Protein AF-A0A7V3SRC6-F1 (afdb_monomer)

Mean predicted aligned error: 11.99 Å

Radius of gyration: 34.44 Å; Cα contacts (8 Å, |Δi|>4): 168; chains: 1; bounding box: 112×47×68 Å

Structure (mmCIF, N/CA/C/O backbone):
data_AF-A0A7V3SRC6-F1
#
_entry.id   AF-A0A7V3SRC6-F1
#
loop_
_atom_site.group_PDB
_atom_site.id
_atom_site.type_symbol
_atom_site.label_atom_id
_atom_site.label_alt_id
_atom_site.label_comp_id
_atom_site.label_asym_id
_atom_site.label_entity_id
_atom_site.label_seq_id
_atom_site.pdbx_PDB_ins_code
_atom_site.Cartn_x
_atom_site.Cartn_y
_atom_site.Cartn_z
_atom_site.occupancy
_atom_site.B_iso_or_equiv
_atom_site.auth_seq_id
_atom_site.auth_comp_id
_atom_site.auth_asym_id
_atom_site.auth_atom_id
_atom_site.pdbx_PDB_model_num
ATOM 1 N N . MET A 1 1 ? 93.942 2.758 -36.188 1.00 51.31 1 MET A N 1
ATOM 2 C CA . MET A 1 1 ? 92.726 2.980 -35.371 1.00 51.31 1 MET A CA 1
ATOM 3 C C . MET A 1 1 ? 91.611 1.988 -35.767 1.00 51.31 1 MET A C 1
ATOM 5 O O . MET A 1 1 ? 90.499 2.401 -36.038 1.00 51.31 1 MET A O 1
ATOM 9 N N . ILE A 1 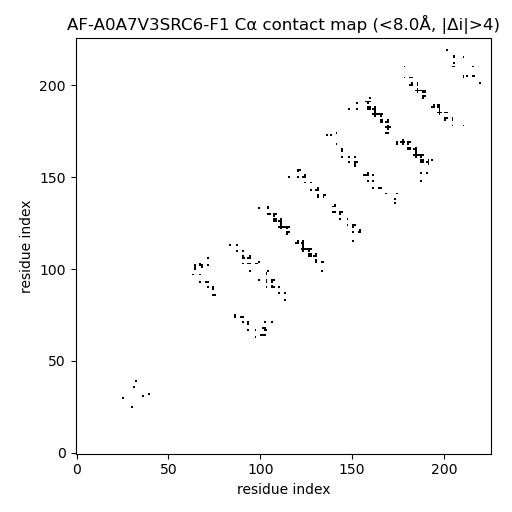2 ? 91.893 0.673 -35.824 1.00 51.84 2 ILE A N 1
ATOM 10 C CA . ILE A 1 2 ? 90.925 -0.388 -36.212 1.00 51.84 2 ILE A CA 1
ATOM 11 C C . ILE A 1 2 ? 91.204 -1.656 -35.376 1.00 51.84 2 ILE A C 1
ATOM 13 O O . ILE A 1 2 ? 91.529 -2.716 -35.893 1.00 51.84 2 ILE A O 1
ATOM 17 N N . ALA A 1 3 ? 91.178 -1.538 -34.046 1.00 52.66 3 ALA A N 1
ATOM 18 C CA . ALA A 1 3 ? 91.435 -2.680 -33.150 1.00 52.66 3 ALA A CA 1
ATOM 19 C C . ALA A 1 3 ? 90.564 -2.681 -31.879 1.00 52.66 3 ALA A C 1
ATOM 21 O O . ALA A 1 3 ? 90.901 -3.320 -30.888 1.00 52.66 3 ALA A O 1
ATOM 22 N N . ARG A 1 4 ? 89.426 -1.972 -31.886 1.00 52.47 4 ARG A N 1
ATOM 23 C CA . ARG A 1 4 ? 88.498 -1.895 -30.737 1.00 52.47 4 ARG A CA 1
ATOM 24 C C . ARG A 1 4 ? 87.039 -2.226 -31.067 1.00 52.47 4 ARG A C 1
ATOM 26 O O . ARG A 1 4 ? 86.157 -1.869 -30.304 1.00 52.47 4 ARG A O 1
ATOM 33 N N . TYR A 1 5 ? 86.771 -2.938 -32.164 1.00 47.31 5 TYR A N 1
ATOM 34 C CA . TYR A 1 5 ? 85.395 -3.270 -32.575 1.00 47.31 5 TYR A CA 1
ATOM 35 C C . TYR A 1 5 ? 85.116 -4.773 -32.734 1.00 47.31 5 TYR A C 1
ATOM 37 O O . TYR A 1 5 ? 84.156 -5.166 -33.384 1.00 47.31 5 TYR A O 1
ATOM 45 N N . LYS A 1 6 ? 85.950 -5.641 -32.142 1.00 48.75 6 LYS A N 1
ATOM 46 C CA . LYS A 1 6 ? 85.757 -7.106 -32.190 1.00 48.75 6 LYS A CA 1
ATOM 47 C C . LYS A 1 6 ? 85.480 -7.764 -30.835 1.00 48.75 6 LYS A C 1
ATOM 49 O O . LYS A 1 6 ? 85.364 -8.982 -30.773 1.00 48.75 6 LYS A O 1
ATOM 54 N N . LYS A 1 7 ? 85.346 -6.984 -29.754 1.00 50.53 7 LYS A N 1
ATOM 55 C CA . LYS A 1 7 ? 85.196 -7.511 -28.382 1.00 50.53 7 LYS A CA 1
ATOM 56 C C . LYS A 1 7 ? 83.830 -7.248 -27.729 1.00 50.53 7 LYS A C 1
ATOM 58 O O . LYS A 1 7 ? 83.708 -7.422 -26.526 1.00 50.53 7 LYS A O 1
ATOM 63 N N . SER A 1 8 ? 82.811 -6.861 -28.500 1.00 51.91 8 SER A N 1
ATOM 64 C CA . SER A 1 8 ? 81.444 -6.624 -27.997 1.00 51.91 8 SER A CA 1
ATOM 65 C C . SER A 1 8 ? 80.373 -7.557 -28.579 1.00 51.91 8 SER A C 1
ATOM 67 O O . SER A 1 8 ? 79.239 -7.531 -28.120 1.00 51.91 8 SER A O 1
ATOM 69 N N . ILE A 1 9 ? 80.706 -8.430 -29.538 1.00 50.09 9 ILE A N 1
ATOM 70 C CA . ILE A 1 9 ? 79.728 -9.367 -30.133 1.00 50.09 9 ILE A CA 1
ATOM 71 C C . ILE A 1 9 ? 79.649 -10.697 -29.352 1.00 50.09 9 ILE A C 1
ATOM 73 O O . ILE A 1 9 ? 78.667 -11.427 -29.451 1.00 50.09 9 ILE A O 1
ATOM 77 N N . VAL A 1 10 ? 80.636 -11.009 -28.506 1.00 54.44 10 VAL A N 1
ATOM 78 C CA . VAL A 1 10 ? 80.683 -12.292 -27.771 1.00 54.44 10 VAL A CA 1
ATOM 79 C C . VAL A 1 10 ? 79.858 -12.272 -26.472 1.00 54.44 10 VAL A C 1
ATOM 81 O O . VAL A 1 10 ? 79.519 -13.326 -25.946 1.00 54.44 10 VAL A O 1
ATOM 84 N N . THR A 1 11 ? 79.438 -11.104 -25.983 1.00 53.62 11 THR A N 1
ATOM 85 C CA . THR A 1 11 ? 78.671 -10.974 -24.728 1.00 53.62 11 THR A CA 1
ATOM 86 C C . THR A 1 11 ? 77.168 -10.749 -24.911 1.00 53.62 11 THR A C 1
ATOM 88 O O . THR A 1 11 ? 76.455 -10.662 -23.919 1.00 53.62 11 THR A O 1
ATOM 91 N N . LEU A 1 12 ? 76.650 -10.724 -26.145 1.00 48.62 12 LEU A N 1
ATOM 92 C CA . LEU A 1 12 ? 75.204 -10.597 -26.404 1.00 48.62 12 LEU A CA 1
ATOM 93 C C . LEU A 1 12 ? 74.464 -11.943 -26.518 1.00 48.62 12 LEU A C 1
ATOM 95 O O . LEU A 1 12 ? 73.242 -11.978 -26.410 1.00 48.62 12 LEU A O 1
ATOM 99 N N . LYS A 1 13 ? 75.174 -13.071 -26.668 1.00 48.81 13 LYS A N 1
ATOM 100 C CA . LYS A 1 13 ? 74.549 -14.410 -26.696 1.00 48.81 13 LYS A CA 1
ATOM 101 C C . LYS A 1 13 ? 73.964 -14.900 -25.354 1.00 48.81 13 LYS A C 1
ATOM 103 O O . LYS A 1 13 ? 72.931 -15.560 -25.400 1.00 48.81 13 LYS A O 1
ATOM 108 N N . PRO A 1 14 ? 74.544 -14.611 -24.171 1.00 52.06 14 PRO A N 1
ATOM 109 C CA . PRO A 1 14 ? 73.949 -15.032 -22.902 1.00 52.06 14 PRO A CA 1
ATOM 110 C C . PRO A 1 14 ? 72.777 -14.145 -22.450 1.00 52.06 14 PRO A C 1
ATOM 112 O O . PRO A 1 14 ? 71.916 -14.622 -21.720 1.00 52.06 14 PRO A O 1
ATOM 115 N N . ALA A 1 15 ? 72.705 -12.886 -22.902 1.00 49.91 15 ALA A N 1
ATOM 116 C CA . ALA A 1 15 ? 71.643 -11.957 -22.505 1.00 49.91 15 ALA A CA 1
ATOM 117 C C . ALA A 1 15 ? 70.284 -12.280 -23.157 1.00 49.91 15 ALA A C 1
ATOM 119 O O . ALA A 1 15 ? 69.252 -12.122 -22.517 1.00 49.91 15 ALA A O 1
ATOM 120 N N . LEU A 1 16 ? 70.279 -12.818 -24.382 1.00 49.31 16 LEU A N 1
ATOM 121 C CA . LEU A 1 16 ? 69.057 -13.328 -25.022 1.00 49.31 16 LEU A CA 1
ATOM 122 C C . LEU A 1 16 ? 68.572 -14.648 -24.398 1.00 49.31 16 LEU A C 1
ATOM 124 O O . LEU A 1 16 ? 67.372 -14.874 -24.308 1.00 49.31 16 LEU A O 1
ATOM 128 N N . LYS A 1 17 ? 69.482 -15.481 -23.874 1.00 51.19 17 LYS A N 1
ATOM 129 C CA . LYS A 1 17 ? 69.132 -16.750 -23.209 1.00 51.19 17 LYS A CA 1
ATOM 130 C C . LYS A 1 17 ? 68.521 -16.578 -21.813 1.00 51.19 17 LYS A C 1
ATOM 132 O O . LYS A 1 17 ? 67.806 -17.460 -21.354 1.00 51.19 17 LYS A O 1
ATOM 137 N N . ALA A 1 18 ? 68.783 -15.458 -21.137 1.00 51.53 18 ALA A N 1
ATOM 138 C CA . ALA A 1 18 ? 68.199 -15.162 -19.825 1.00 51.53 18 ALA A CA 1
ATOM 139 C C . ALA A 1 18 ? 66.748 -14.649 -19.910 1.00 51.53 18 ALA A C 1
ATOM 141 O O . ALA A 1 18 ? 66.017 -14.728 -18.927 1.00 51.53 18 ALA A O 1
ATOM 142 N N . GLN A 1 19 ? 66.309 -14.169 -21.079 1.00 49.28 19 GLN A N 1
ATOM 143 C CA . GLN A 1 19 ? 64.931 -13.717 -21.303 1.00 49.28 19 GLN A CA 1
ATOM 144 C C . GLN A 1 19 ? 63.995 -14.850 -21.771 1.00 49.28 19 GLN A C 1
ATOM 146 O O . GLN A 1 19 ? 62.779 -14.684 -21.769 1.00 49.28 19 GLN A O 1
ATOM 151 N N . GLU A 1 20 ? 64.542 -16.020 -22.115 1.00 49.66 20 GLU A N 1
ATOM 152 C CA . GLU A 1 20 ? 63.776 -17.222 -22.487 1.00 49.66 20 GLU A CA 1
ATOM 153 C C . GLU A 1 20 ? 63.350 -18.068 -21.267 1.00 49.66 20 GLU A C 1
ATOM 155 O O . GLU A 1 20 ? 62.501 -18.945 -21.390 1.00 49.66 20 GLU A O 1
ATOM 160 N N . GLY A 1 21 ? 63.892 -17.793 -20.072 1.00 51.66 21 GLY A N 1
ATOM 161 C CA . GLY A 1 21 ? 63.632 -18.568 -18.848 1.00 51.66 21 GLY A CA 1
ATOM 162 C C . GLY A 1 21 ? 62.451 -18.099 -17.985 1.00 51.66 21 GLY A C 1
ATOM 163 O O . GLY A 1 21 ? 62.228 -18.675 -16.927 1.00 51.66 21 GLY A O 1
ATOM 164 N N . GLY A 1 22 ? 61.721 -17.053 -18.392 1.00 49.88 22 GLY A N 1
ATOM 165 C CA . GLY A 1 22 ? 60.656 -16.429 -17.585 1.00 49.88 22 GLY A CA 1
ATOM 166 C C . GLY A 1 22 ? 59.217 -16.694 -18.045 1.00 49.88 22 GLY A C 1
ATOM 167 O O . GLY A 1 22 ? 58.290 -16.152 -17.453 1.00 49.88 22 GLY A O 1
ATOM 168 N N . LEU A 1 23 ? 59.012 -17.488 -19.102 1.00 54.78 23 LEU A N 1
ATOM 169 C CA . LEU A 1 23 ? 57.692 -17.765 -19.701 1.00 54.78 23 LEU A CA 1
ATOM 170 C C . LEU A 1 23 ? 57.362 -19.269 -19.738 1.00 54.78 23 LEU A C 1
ATOM 172 O O . LEU A 1 23 ? 56.641 -19.729 -20.621 1.00 54.78 23 LEU A O 1
ATOM 176 N N . THR A 1 24 ? 57.918 -20.069 -18.828 1.00 60.59 24 THR A N 1
ATOM 177 C CA . THR A 1 24 ? 57.824 -21.538 -18.916 1.00 60.59 24 THR A CA 1
ATOM 178 C C . THR A 1 24 ? 56.564 -22.140 -18.306 1.00 60.59 24 THR A C 1
ATOM 180 O O . THR A 1 24 ? 56.285 -23.308 -18.560 1.00 60.59 24 THR A O 1
ATOM 183 N N . GLU A 1 25 ? 55.746 -21.367 -17.596 1.00 67.25 25 GLU A N 1
ATOM 184 C CA . GLU A 1 25 ? 54.442 -21.839 -17.135 1.00 67.25 25 GLU A CA 1
ATOM 185 C C . GLU 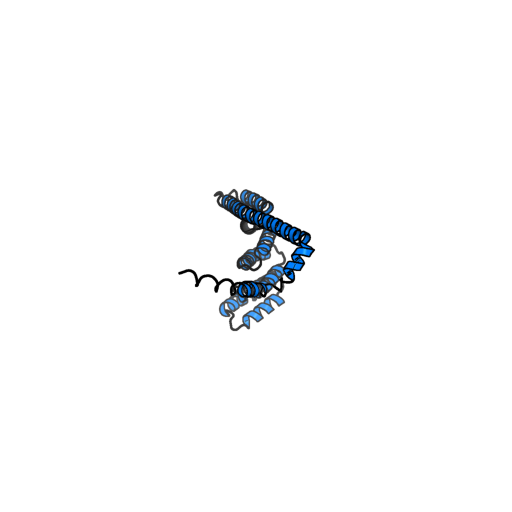A 1 25 ? 53.344 -21.005 -17.780 1.00 67.25 25 GLU A C 1
ATOM 187 O O . GLU A 1 25 ? 52.883 -20.003 -17.238 1.00 67.25 25 GLU A O 1
ATOM 192 N N . VAL A 1 26 ? 52.934 -21.418 -18.984 1.00 68.88 26 VAL A N 1
ATOM 193 C CA . VAL A 1 26 ? 51.670 -20.960 -19.563 1.00 68.88 26 VAL A CA 1
ATOM 194 C C . VAL A 1 26 ? 50.579 -21.332 -18.558 1.00 68.88 26 VAL A C 1
ATOM 196 O O . VAL A 1 26 ? 50.398 -22.525 -18.297 1.00 68.88 26 VAL A O 1
ATOM 199 N N . PRO A 1 27 ? 49.858 -20.355 -17.980 1.00 78.06 27 PRO A N 1
ATOM 200 C CA . PRO A 1 27 ? 48.829 -20.639 -16.998 1.00 78.06 27 PRO A CA 1
ATOM 201 C C . PRO A 1 27 ? 47.850 -21.687 -17.525 1.00 78.06 27 PRO A C 1
ATOM 203 O O . PRO A 1 27 ? 47.391 -21.603 -18.666 1.00 78.06 27 PRO A O 1
ATOM 206 N N . SER A 1 28 ? 47.513 -22.669 -16.692 1.00 77.25 28 SER A N 1
ATOM 207 C CA . SER A 1 28 ? 46.683 -23.820 -17.074 1.00 77.25 28 SER A CA 1
ATOM 208 C C . SER A 1 28 ? 45.340 -23.427 -17.709 1.00 77.25 28 SER A C 1
ATOM 210 O O . SER A 1 28 ? 44.837 -24.130 -18.585 1.00 77.25 28 SER A O 1
ATOM 212 N N . TRP A 1 29 ? 44.793 -22.260 -17.356 1.00 73.69 29 TRP A N 1
ATOM 213 C CA . TRP A 1 29 ? 43.579 -21.710 -17.960 1.00 73.69 29 TRP A CA 1
ATOM 214 C C . TRP A 1 29 ? 43.741 -21.323 -19.443 1.00 73.69 29 TRP A C 1
ATOM 216 O O . TRP A 1 29 ? 42.782 -21.429 -20.203 1.00 73.69 29 TRP A O 1
ATOM 226 N N . ILE A 1 30 ? 44.938 -20.934 -19.897 1.00 77.38 30 ILE A N 1
ATOM 227 C CA . ILE A 1 30 ? 45.207 -20.604 -21.310 1.00 77.38 30 ILE A CA 1
ATOM 228 C C . ILE A 1 30 ? 45.200 -21.876 -22.164 1.00 77.38 30 ILE A C 1
ATOM 230 O O . ILE A 1 30 ? 44.632 -21.891 -23.259 1.00 77.38 30 ILE A O 1
ATOM 234 N N . LEU A 1 31 ? 45.783 -22.964 -21.652 1.00 73.44 31 LEU A N 1
ATOM 235 C CA . LEU A 1 31 ? 45.740 -24.272 -22.311 1.00 73.44 31 LEU A CA 1
ATOM 236 C C . LEU A 1 31 ? 44.302 -24.809 -22.369 1.00 73.44 31 LEU A C 1
ATOM 238 O O . LEU A 1 31 ? 43.861 -25.267 -23.424 1.00 73.44 31 LEU A O 1
ATOM 242 N N . PHE A 1 32 ? 43.540 -24.637 -21.287 1.00 71.19 32 PHE A N 1
ATOM 243 C CA . PHE A 1 32 ? 42.116 -24.970 -21.235 1.00 71.19 32 PHE A CA 1
ATOM 244 C C . PHE A 1 32 ? 41.286 -24.193 -22.273 1.00 71.19 32 PHE A C 1
ATOM 246 O O . PHE A 1 32 ? 40.468 -24.785 -22.980 1.00 71.19 32 PHE A O 1
ATOM 253 N N . ILE A 1 33 ? 41.525 -22.884 -22.426 1.00 72.19 33 ILE A N 1
ATOM 254 C CA . ILE A 1 33 ? 40.860 -22.068 -23.455 1.00 72.19 33 ILE A CA 1
ATOM 255 C C . ILE A 1 33 ? 41.219 -22.554 -24.857 1.00 72.19 33 ILE A C 1
ATOM 257 O O . ILE A 1 33 ? 40.349 -22.558 -25.718 1.00 72.19 33 ILE A O 1
ATOM 261 N N . ARG A 1 34 ? 42.457 -22.996 -25.109 1.00 75.75 34 ARG A N 1
ATOM 262 C CA . ARG A 1 34 ? 42.852 -23.504 -26.432 1.00 75.75 34 ARG A CA 1
ATOM 263 C C . ARG A 1 34 ? 42.118 -24.795 -26.799 1.00 75.75 34 ARG A C 1
ATOM 265 O O . ARG A 1 34 ? 41.643 -24.921 -27.924 1.00 75.75 34 ARG A O 1
ATOM 272 N N . GLU A 1 35 ? 42.001 -25.734 -25.862 1.00 81.25 35 GLU A N 1
ATOM 273 C CA . GLU A 1 35 ? 41.317 -27.019 -26.086 1.00 81.25 35 GLU A CA 1
ATOM 274 C C . GLU A 1 35 ? 39.793 -26.884 -26.165 1.00 81.25 35 GLU A C 1
ATOM 276 O O . GLU A 1 35 ? 39.122 -27.662 -26.844 1.00 81.25 35 GLU A O 1
ATOM 281 N N . ARG A 1 36 ? 39.228 -25.885 -25.481 1.00 85.06 36 ARG A N 1
ATOM 282 C CA . ARG A 1 36 ? 37.779 -25.655 -25.395 1.00 85.06 36 ARG A CA 1
ATOM 283 C C . ARG A 1 36 ? 37.347 -24.349 -26.060 1.00 85.06 36 ARG A C 1
ATOM 285 O O . ARG A 1 36 ? 36.264 -23.850 -25.761 1.00 85.06 36 ARG A O 1
ATOM 292 N N . PHE A 1 37 ? 38.152 -23.816 -26.980 1.00 81.69 37 PHE A N 1
ATOM 293 C CA . PHE A 1 37 ? 37.981 -22.466 -27.530 1.00 81.69 37 PHE A CA 1
ATOM 294 C C . PHE A 1 37 ? 36.574 -22.226 -28.082 1.00 81.69 37 PHE A C 1
ATOM 296 O O . PHE A 1 37 ? 35.955 -21.210 -27.778 1.00 81.69 37 PHE A O 1
ATOM 303 N N . GLY A 1 38 ? 36.021 -23.202 -28.811 1.00 83.25 38 GLY A N 1
ATOM 304 C CA . GLY A 1 38 ? 34.657 -23.124 -29.342 1.00 83.25 38 GLY A CA 1
ATOM 305 C C . GLY A 1 38 ? 33.579 -22.985 -28.259 1.00 83.25 38 GLY A C 1
ATOM 306 O O . GLY A 1 38 ? 32.644 -22.201 -28.419 1.00 83.25 38 GLY A O 1
ATOM 307 N N . LEU A 1 39 ? 33.722 -23.682 -27.127 1.00 86.69 39 LEU A N 1
ATOM 308 C CA . LEU A 1 39 ? 32.781 -23.595 -26.004 1.00 86.69 39 LEU A CA 1
ATOM 309 C C . LEU A 1 39 ? 32.915 -22.266 -25.255 1.00 86.69 39 LEU A C 1
ATOM 311 O O . LEU A 1 39 ? 31.903 -21.650 -24.931 1.00 86.69 39 LEU A O 1
ATOM 315 N N . VAL A 1 40 ? 34.147 -21.797 -25.033 1.00 85.56 40 VAL A N 1
ATOM 316 C CA . VAL A 1 40 ? 34.411 -20.503 -24.378 1.00 85.56 40 VAL A CA 1
ATOM 317 C C . VAL A 1 40 ? 33.869 -19.349 -25.223 1.00 85.56 40 VAL A C 1
ATOM 319 O O . VAL A 1 40 ? 33.196 -18.467 -24.693 1.00 85.56 40 VAL A O 1
ATOM 322 N N . LEU A 1 41 ? 34.084 -19.384 -26.542 1.00 90.12 41 LEU A N 1
ATOM 323 C CA . LEU A 1 41 ? 33.558 -18.381 -27.468 1.00 90.12 41 LEU A CA 1
ATOM 324 C C . LEU A 1 41 ? 32.022 -18.378 -27.480 1.00 90.12 41 LEU A C 1
ATOM 326 O O . LEU A 1 41 ? 31.411 -17.314 -27.434 1.00 90.12 41 LEU A O 1
ATOM 330 N N . THR A 1 42 ? 31.393 -19.558 -27.482 1.00 90.19 42 THR A N 1
ATOM 331 C CA . THR A 1 42 ? 29.926 -19.683 -27.443 1.00 90.19 42 THR A CA 1
ATOM 332 C C . THR A 1 42 ? 29.353 -19.133 -26.135 1.00 90.19 42 THR A C 1
ATOM 334 O O . THR A 1 42 ? 28.405 -18.351 -26.163 1.00 90.19 42 THR A O 1
ATOM 337 N N . ALA A 1 43 ? 29.953 -19.474 -24.990 1.00 92.19 43 ALA A N 1
ATOM 338 C CA . ALA A 1 43 ? 29.534 -18.958 -23.686 1.00 92.19 43 ALA A CA 1
ATOM 339 C C . ALA A 1 43 ? 29.690 -17.431 -23.593 1.00 92.19 43 ALA A C 1
ATOM 341 O O . ALA A 1 43 ? 28.792 -16.743 -23.106 1.00 92.19 43 ALA A O 1
ATOM 342 N N . PHE A 1 44 ? 30.795 -16.893 -24.115 1.00 93.69 44 PHE A N 1
ATOM 343 C CA . PHE A 1 44 ? 31.015 -15.452 -24.193 1.00 93.69 44 PHE A CA 1
ATOM 344 C C . PHE A 1 44 ? 29.955 -14.760 -25.062 1.00 93.69 44 PHE A C 1
ATOM 346 O O . PHE A 1 44 ? 29.405 -13.735 -24.669 1.00 93.69 44 PHE A O 1
ATOM 353 N N . LEU A 1 45 ? 29.607 -15.344 -26.210 1.00 95.38 45 LEU A N 1
ATOM 354 C CA . LEU A 1 45 ? 28.611 -14.781 -27.122 1.00 95.38 45 LEU A CA 1
ATOM 355 C C . LEU A 1 45 ? 27.203 -14.789 -26.502 1.00 95.38 45 LEU A C 1
ATOM 357 O O . LEU A 1 45 ? 26.486 -13.795 -26.606 1.00 95.38 45 LEU A O 1
ATOM 361 N N . ILE A 1 46 ? 26.840 -15.853 -25.774 1.00 96.25 46 ILE A N 1
ATOM 362 C CA . ILE A 1 46 ? 25.597 -15.912 -24.986 1.00 96.25 46 ILE A CA 1
ATOM 363 C C . ILE A 1 46 ? 25.576 -14.806 -23.925 1.00 96.25 46 ILE A C 1
ATOM 365 O O . ILE A 1 46 ? 24.564 -14.120 -23.791 1.00 96.25 46 ILE A O 1
ATOM 369 N N . LEU A 1 47 ? 26.683 -14.592 -23.207 1.00 95.69 47 LEU A N 1
ATOM 370 C CA . LEU A 1 47 ? 26.790 -13.519 -22.214 1.00 95.69 47 LEU A CA 1
ATOM 371 C C . LEU A 1 47 ? 26.616 -12.131 -22.836 1.00 95.69 47 LEU A C 1
ATOM 373 O O . LEU A 1 47 ? 25.892 -11.309 -22.280 1.00 95.69 47 LEU A O 1
ATOM 377 N N . VAL A 1 48 ? 27.224 -11.873 -23.997 1.00 96.00 48 VAL A N 1
ATOM 378 C CA . VAL A 1 48 ? 27.079 -10.592 -24.708 1.00 96.00 48 VAL A CA 1
ATOM 379 C C . VAL A 1 48 ? 25.634 -10.372 -25.161 1.00 96.00 48 VAL A C 1
ATOM 381 O O . VAL A 1 48 ? 25.098 -9.280 -24.972 1.00 96.00 48 VAL A O 1
ATOM 384 N N . VAL A 1 49 ? 24.971 -11.398 -25.706 1.00 96.06 49 VAL A N 1
ATOM 385 C CA . VAL A 1 49 ? 23.553 -11.312 -26.098 1.00 96.06 49 VAL A CA 1
ATOM 386 C C . VAL A 1 49 ? 22.661 -11.095 -24.875 1.00 96.06 49 VAL A C 1
ATOM 388 O O . VAL A 1 49 ? 21.788 -10.230 -24.908 1.00 96.06 49 VAL A O 1
ATOM 391 N N . ALA A 1 50 ? 22.899 -11.822 -23.780 1.00 94.38 50 ALA A N 1
ATOM 392 C CA . ALA A 1 50 ? 22.154 -11.666 -22.535 1.00 94.38 50 ALA A CA 1
ATOM 393 C C . ALA A 1 50 ? 22.329 -10.260 -21.937 1.00 94.38 50 ALA A C 1
ATOM 395 O O . ALA A 1 50 ? 21.339 -9.633 -21.566 1.00 94.38 50 ALA A O 1
ATOM 396 N N . ALA A 1 51 ? 23.556 -9.731 -21.912 1.00 94.12 51 ALA A N 1
ATOM 397 C CA . ALA A 1 51 ? 23.842 -8.371 -21.460 1.00 94.12 51 ALA A CA 1
ATOM 398 C C . ALA A 1 51 ? 23.187 -7.316 -22.368 1.00 94.12 51 ALA A C 1
ATOM 400 O O . ALA A 1 51 ? 22.583 -6.365 -21.875 1.00 94.12 51 ALA A O 1
ATOM 401 N N . GLY A 1 52 ? 23.239 -7.502 -23.691 1.00 93.50 52 GLY A N 1
ATOM 402 C CA . GLY A 1 52 ? 22.566 -6.624 -24.651 1.00 93.50 52 GLY A CA 1
ATOM 403 C C . GLY A 1 52 ? 21.046 -6.606 -24.465 1.00 93.50 52 GLY A C 1
ATOM 404 O O . GLY A 1 52 ? 20.441 -5.534 -24.422 1.00 93.50 52 GLY A O 1
ATOM 405 N N . LEU A 1 53 ? 20.427 -7.779 -24.289 1.00 93.50 53 LEU A N 1
ATOM 406 C CA . LEU A 1 53 ? 19.000 -7.900 -23.975 1.00 93.50 53 LEU A CA 1
ATOM 407 C C . LEU A 1 53 ? 18.661 -7.244 -22.635 1.00 93.50 53 LEU A C 1
ATOM 409 O O . LEU A 1 53 ? 17.679 -6.510 -22.558 1.00 93.50 53 LEU A O 1
ATOM 413 N N . PHE A 1 54 ? 19.482 -7.458 -21.606 1.00 92.31 54 PHE A N 1
ATOM 414 C CA . PHE A 1 54 ? 19.300 -6.854 -20.288 1.00 92.31 54 PHE A CA 1
ATOM 415 C C . PHE A 1 54 ? 19.293 -5.320 -20.365 1.00 92.31 54 PHE A C 1
ATOM 417 O O . PHE A 1 54 ? 18.329 -4.694 -19.929 1.00 92.31 54 PHE A O 1
ATOM 424 N N . ILE A 1 55 ? 20.287 -4.717 -21.027 1.00 90.50 55 ILE A N 1
ATOM 425 C CA . ILE A 1 55 ? 20.381 -3.256 -21.206 1.00 90.50 55 ILE A CA 1
ATOM 426 C C . ILE A 1 55 ? 19.171 -2.706 -21.979 1.00 90.50 55 ILE A C 1
ATOM 428 O O . ILE A 1 55 ? 18.634 -1.647 -21.642 1.00 90.50 55 ILE A O 1
ATOM 432 N N . LEU A 1 56 ? 18.714 -3.408 -23.022 1.00 87.38 56 LEU A N 1
ATOM 433 C CA . LEU A 1 56 ? 17.536 -2.992 -23.790 1.00 87.38 56 LEU A CA 1
ATOM 434 C C . LEU A 1 56 ? 16.249 -3.056 -22.957 1.00 87.38 56 LEU A C 1
ATOM 436 O O . LEU A 1 56 ? 15.419 -2.145 -23.048 1.00 87.38 56 LEU A O 1
ATOM 440 N N . LEU A 1 57 ? 16.084 -4.102 -22.144 1.00 86.06 57 LEU A N 1
ATOM 441 C CA . LEU A 1 57 ? 14.938 -4.251 -21.247 1.00 86.06 57 LEU A CA 1
ATOM 442 C C . LEU A 1 57 ? 14.938 -3.178 -20.154 1.00 86.06 57 LEU A C 1
ATOM 444 O O . LEU A 1 57 ? 13.901 -2.559 -19.913 1.00 86.06 57 LEU A O 1
ATOM 448 N N . GLU A 1 58 ? 16.094 -2.895 -19.558 1.00 82.62 58 GLU A N 1
ATOM 449 C CA . GLU A 1 58 ? 16.251 -1.873 -18.521 1.00 82.62 58 GLU A CA 1
ATOM 450 C C . GLU A 1 58 ? 15.963 -0.467 -19.066 1.00 82.62 58 GLU A C 1
ATOM 452 O O . GLU A 1 58 ? 15.156 0.283 -18.508 1.00 82.62 58 GLU A O 1
ATOM 457 N N . ARG A 1 59 ? 16.497 -0.134 -20.249 1.00 81.50 59 ARG A N 1
ATOM 458 C CA . ARG A 1 59 ? 16.204 1.146 -20.913 1.00 81.50 59 ARG A CA 1
ATOM 459 C C . ARG A 1 59 ? 14.723 1.292 -21.266 1.00 81.50 59 ARG A C 1
ATOM 461 O O . ARG A 1 59 ? 14.175 2.393 -21.174 1.00 81.50 59 ARG A O 1
ATOM 468 N N . ARG A 1 60 ? 14.062 0.203 -21.674 1.00 79.50 60 ARG A N 1
ATOM 469 C CA . ARG A 1 60 ? 12.614 0.198 -21.926 1.00 79.50 60 ARG A CA 1
ATOM 470 C C . ARG A 1 60 ? 11.830 0.403 -20.629 1.00 79.50 60 ARG A C 1
ATOM 472 O O . ARG A 1 60 ? 10.867 1.162 -20.639 1.00 79.50 60 ARG A O 1
ATOM 479 N N . SER A 1 61 ? 12.271 -0.204 -19.528 1.00 83.06 61 SER A N 1
ATOM 480 C CA . SER A 1 61 ? 11.654 -0.053 -18.206 1.00 83.06 61 SER A CA 1
ATOM 481 C C . SER A 1 61 ? 11.646 1.405 -17.742 1.00 83.06 61 SER A C 1
ATOM 483 O O . SER A 1 61 ? 10.583 1.927 -17.419 1.00 83.06 61 SER A O 1
ATOM 485 N N . HIS A 1 62 ? 12.785 2.104 -17.808 1.00 80.06 62 HIS A N 1
ATOM 486 C CA . HIS A 1 62 ? 12.854 3.516 -17.407 1.00 80.06 62 HIS A CA 1
ATOM 487 C C . HIS A 1 62 ? 11.980 4.433 -18.269 1.00 80.06 62 HIS A C 1
ATOM 489 O O . HIS A 1 62 ? 11.318 5.330 -17.749 1.00 80.06 62 HIS A O 1
ATOM 495 N N . ARG A 1 63 ? 11.941 4.205 -19.590 1.00 84.44 63 ARG A N 1
ATOM 496 C CA . ARG A 1 63 ? 11.058 4.976 -20.482 1.00 84.44 63 ARG A CA 1
ATOM 497 C C . ARG A 1 63 ? 9.587 4.719 -20.170 1.00 84.44 63 ARG A C 1
ATOM 499 O O . ARG A 1 63 ? 8.811 5.666 -20.141 1.00 84.44 63 ARG A O 1
ATOM 506 N N . ASN A 1 64 ? 9.219 3.464 -19.918 1.00 89.62 64 ASN A N 1
ATOM 507 C CA . ASN A 1 64 ? 7.855 3.107 -19.547 1.00 89.62 64 ASN A CA 1
ATOM 508 C C . ASN A 1 64 ? 7.456 3.728 -18.203 1.00 89.62 64 ASN A C 1
ATOM 510 O O . ASN A 1 64 ? 6.336 4.203 -18.085 1.00 89.62 64 ASN A O 1
ATOM 514 N N . GLU A 1 65 ? 8.354 3.771 -17.215 1.00 91.75 65 GLU A N 1
ATOM 515 C CA . GLU A 1 65 ? 8.078 4.405 -15.920 1.00 91.75 65 GLU A CA 1
ATOM 516 C C . GLU A 1 65 ? 7.857 5.917 -16.059 1.00 91.75 65 GLU A C 1
ATOM 518 O O . GLU A 1 65 ? 6.905 6.449 -15.491 1.00 91.75 65 GLU A O 1
ATOM 523 N N . ALA A 1 66 ? 8.687 6.603 -16.853 1.00 92.56 66 ALA A N 1
ATOM 524 C CA . ALA A 1 66 ? 8.523 8.032 -17.110 1.00 92.56 66 ALA A CA 1
ATOM 525 C C . ALA A 1 66 ? 7.193 8.342 -17.817 1.00 92.56 66 ALA A C 1
ATOM 527 O O . ALA A 1 66 ? 6.481 9.255 -17.406 1.00 92.56 66 ALA A O 1
ATOM 528 N N . LEU A 1 67 ? 6.834 7.550 -18.834 1.00 93.94 67 LEU A N 1
ATOM 529 C CA . LEU A 1 67 ? 5.554 7.681 -19.536 1.00 93.94 67 LEU A CA 1
ATOM 530 C C . LEU A 1 67 ? 4.367 7.390 -18.614 1.00 93.94 67 LEU A C 1
ATOM 532 O O . LEU A 1 67 ? 3.402 8.145 -18.615 1.00 93.94 67 LEU A O 1
ATOM 536 N N . ALA A 1 68 ? 4.452 6.344 -17.790 1.00 95.25 68 ALA A N 1
ATOM 537 C CA . ALA A 1 68 ? 3.401 6.007 -16.837 1.00 95.25 68 ALA A CA 1
ATOM 538 C C . ALA A 1 68 ? 3.190 7.128 -15.809 1.00 95.25 68 ALA A C 1
ATOM 540 O O . ALA A 1 68 ? 2.054 7.467 -15.491 1.00 95.25 68 ALA A O 1
ATOM 541 N N . LEU A 1 69 ? 4.273 7.724 -15.296 1.00 95.81 69 LEU A N 1
ATOM 542 C CA . LEU A 1 69 ? 4.192 8.852 -14.365 1.00 95.81 69 LEU A CA 1
ATOM 543 C C . LEU A 1 69 ? 3.618 10.103 -15.027 1.00 95.81 69 LEU A C 1
ATOM 545 O O . LEU A 1 69 ? 2.841 10.813 -14.394 1.00 95.81 69 LEU A O 1
ATOM 549 N N . GLN A 1 70 ? 3.979 10.369 -16.282 1.00 94.75 70 GLN A N 1
ATOM 550 C CA . GLN A 1 70 ? 3.392 11.461 -17.050 1.00 94.75 70 GLN A CA 1
ATOM 551 C C . GLN A 1 70 ? 1.878 11.264 -17.212 1.00 94.75 70 GLN A C 1
ATOM 553 O O . GLN A 1 70 ? 1.114 12.150 -16.847 1.00 94.75 70 GLN A O 1
ATOM 558 N N . GLU A 1 71 ? 1.453 10.086 -17.671 1.00 94.12 71 GLU A N 1
ATOM 559 C CA . GLU A 1 71 ? 0.043 9.723 -17.880 1.00 94.12 71 GLU A CA 1
ATOM 560 C C . GLU A 1 71 ? -0.768 9.803 -16.571 1.00 94.12 71 GLU A C 1
ATOM 562 O O . GLU A 1 71 ? -1.873 10.349 -16.542 1.00 94.12 71 GLU A O 1
ATOM 567 N N . TYR A 1 72 ? -0.186 9.350 -15.454 1.00 95.62 72 TYR A N 1
ATOM 568 C CA . TYR A 1 72 ? -0.769 9.516 -14.119 1.00 95.62 72 TYR A CA 1
ATOM 569 C C . TYR A 1 72 ? -0.931 10.996 -13.747 1.00 95.62 72 TYR A C 1
ATOM 571 O O . TYR A 1 72 ? -2.016 11.417 -13.347 1.00 95.62 72 TYR A O 1
ATOM 579 N N . ASN A 1 73 ? 0.128 11.798 -13.893 1.00 94.69 73 ASN A N 1
ATOM 580 C CA . ASN A 1 73 ? 0.101 13.214 -13.527 1.00 94.69 73 ASN A CA 1
ATOM 581 C C . ASN A 1 73 ? -0.904 14.002 -14.374 1.00 94.69 73 ASN A C 1
ATOM 583 O O . ASN A 1 73 ? -1.628 14.825 -13.826 1.00 94.69 73 ASN A O 1
ATOM 587 N N . GLU A 1 74 ? -0.984 13.732 -15.678 1.00 91.94 74 GLU A N 1
ATOM 588 C CA . GLU A 1 74 ? -1.978 14.333 -16.577 1.00 91.94 74 GLU A CA 1
ATOM 589 C C . GLU A 1 74 ? -3.407 13.973 -16.148 1.00 91.94 74 GLU A C 1
ATOM 591 O O . GLU A 1 74 ? -4.272 14.847 -16.072 1.00 91.94 74 GLU A O 1
ATOM 596 N N . THR A 1 75 ? -3.636 12.709 -15.775 1.00 92.25 75 THR A N 1
ATOM 597 C CA . THR A 1 75 ? -4.944 12.242 -15.291 1.00 92.25 75 THR A CA 1
ATOM 598 C C . THR A 1 75 ? -5.355 12.960 -14.005 1.00 92.25 75 THR A C 1
ATOM 600 O O . THR A 1 75 ? -6.469 13.478 -13.915 1.00 92.25 75 THR A O 1
ATOM 603 N N . ILE A 1 76 ? -4.457 13.052 -13.019 1.00 91.44 76 ILE A N 1
ATOM 604 C CA . ILE A 1 76 ? -4.752 13.697 -11.730 1.00 91.44 76 ILE A CA 1
ATOM 605 C C . ILE A 1 76 ? -4.838 15.227 -11.847 1.00 91.44 76 ILE A C 1
ATOM 607 O O . ILE A 1 76 ? -5.611 15.845 -11.115 1.00 91.44 76 ILE A O 1
ATOM 611 N N . ALA A 1 77 ? -4.088 15.844 -12.765 1.00 88.31 77 ALA A N 1
ATOM 612 C CA . ALA A 1 77 ? -4.078 17.294 -12.971 1.00 88.31 77 ALA A CA 1
ATOM 613 C C . ALA A 1 77 ? -5.348 17.836 -13.647 1.00 88.31 77 ALA A C 1
ATOM 615 O O . ALA A 1 77 ? -5.593 19.043 -13.587 1.00 88.31 77 ALA A O 1
ATOM 616 N N . SER A 1 78 ? -6.165 16.983 -14.275 1.00 82.69 78 SER A N 1
ATOM 617 C CA . SER A 1 78 ? -7.453 17.410 -14.832 1.00 82.69 78 SER A CA 1
ATOM 618 C C . SER A 1 78 ? -8.351 17.998 -13.723 1.00 82.69 78 SER A C 1
ATOM 620 O O . SER A 1 78 ? -8.655 17.361 -12.711 1.00 82.69 78 SER A O 1
ATOM 622 N N . SER A 1 79 ? -8.720 19.277 -13.860 1.00 59.62 79 SER A N 1
ATOM 623 C CA . SER A 1 79 ? -9.187 20.123 -12.747 1.00 59.62 79 SER A CA 1
ATOM 624 C C . SER A 1 79 ? -10.638 19.904 -12.314 1.00 59.62 79 SER A C 1
ATOM 626 O O . SER A 1 79 ? -11.071 20.491 -11.324 1.00 59.62 79 SER A O 1
ATOM 628 N N . ASN A 1 80 ? -11.409 19.086 -13.029 1.00 67.69 80 ASN A N 1
ATOM 629 C CA . ASN A 1 80 ? -12.833 18.923 -12.759 1.00 67.69 80 ASN A CA 1
ATOM 630 C C . ASN A 1 80 ? -13.070 17.742 -11.807 1.00 67.69 80 ASN A C 1
ATOM 632 O O . ASN A 1 80 ? -12.793 16.588 -12.132 1.00 67.69 80 ASN A O 1
ATOM 636 N N . SER A 1 81 ? -13.595 18.019 -10.611 1.00 58.72 81 SER A N 1
ATOM 637 C CA . SER A 1 81 ? -13.994 16.995 -9.628 1.00 58.72 81 SER A CA 1
ATOM 638 C C . SER A 1 81 ? -15.221 16.188 -10.071 1.00 58.72 81 SER A C 1
ATOM 640 O O . SER A 1 81 ? -15.422 15.064 -9.624 1.00 58.72 81 SER A O 1
ATOM 642 N N . SER A 1 82 ? -16.019 16.717 -11.006 1.00 62.47 82 SER A N 1
ATOM 643 C CA . SER A 1 82 ? -17.129 15.992 -11.642 1.00 62.47 82 SER A CA 1
ATOM 644 C C . SER A 1 82 ? -16.673 14.833 -12.537 1.00 62.47 82 SER A C 1
ATOM 646 O O . SER A 1 82 ? -17.507 14.069 -13.012 1.00 62.47 82 SER A O 1
ATOM 648 N N . GLU A 1 83 ? -15.366 14.693 -12.771 1.00 82.44 83 GLU A N 1
ATOM 649 C CA . GLU A 1 83 ? -14.764 13.670 -13.631 1.00 82.44 83 GLU A CA 1
ATOM 650 C C . GLU A 1 83 ? -14.040 12.574 -12.832 1.00 82.44 83 GLU A C 1
ATOM 652 O O . GLU A 1 83 ? -13.346 11.751 -13.422 1.00 82.44 83 GLU A O 1
ATOM 657 N N . ASP A 1 84 ? -14.204 12.495 -11.505 1.00 88.44 84 ASP A N 1
ATOM 658 C CA . ASP A 1 84 ? -13.503 11.493 -10.683 1.00 88.44 84 ASP A CA 1
ATOM 659 C C . ASP A 1 84 ? -13.767 10.044 -11.141 1.00 88.44 84 ASP A C 1
ATOM 661 O O . ASP A 1 84 ? -12.868 9.208 -11.090 1.00 88.44 84 ASP A O 1
ATOM 665 N N . ALA A 1 85 ? -14.953 9.752 -11.685 1.00 90.50 85 ALA A N 1
ATOM 666 C CA . ALA A 1 85 ? -15.244 8.453 -12.297 1.00 90.50 85 ALA A CA 1
ATOM 667 C C . ALA A 1 85 ? -14.449 8.200 -13.595 1.00 90.50 85 ALA A C 1
ATOM 669 O O . ALA A 1 85 ? -14.013 7.079 -13.847 1.00 90.50 85 ALA A O 1
ATOM 670 N N . GLN A 1 86 ? -14.227 9.235 -14.413 1.00 91.19 86 GLN A N 1
ATOM 671 C CA . GLN A 1 86 ? -13.409 9.133 -15.629 1.00 91.19 86 GLN A CA 1
ATOM 672 C C . GLN A 1 86 ? -11.928 8.983 -15.276 1.00 91.19 86 GLN A C 1
ATOM 674 O O . GLN A 1 86 ? -11.239 8.143 -15.852 1.00 91.19 86 GLN A O 1
ATOM 679 N N . LYS A 1 87 ? -11.453 9.729 -14.269 1.00 93.75 87 LYS A N 1
ATOM 680 C CA . LYS A 1 87 ? -10.110 9.551 -13.701 1.00 93.75 87 LYS A CA 1
ATOM 681 C C . LYS A 1 87 ? -9.919 8.129 -13.196 1.00 93.75 87 LYS A C 1
ATOM 683 O O . LYS A 1 87 ? -8.908 7.514 -13.517 1.00 93.75 87 LYS A O 1
ATOM 688 N N . ALA A 1 88 ? -10.893 7.591 -12.460 1.00 94.81 88 ALA A N 1
ATOM 689 C CA . ALA A 1 88 ? -10.838 6.216 -11.986 1.00 94.81 88 ALA A CA 1
ATOM 690 C C . ALA A 1 88 ? -10.691 5.224 -13.153 1.00 94.81 88 ALA A C 1
ATOM 692 O O . ALA A 1 88 ? -9.778 4.401 -13.136 1.00 94.81 88 ALA A O 1
ATOM 693 N N . ALA A 1 89 ? -11.501 5.363 -14.207 1.00 94.06 89 ALA A N 1
ATOM 694 C CA . ALA A 1 89 ? -11.400 4.516 -15.397 1.00 94.06 89 ALA A CA 1
ATOM 695 C C . ALA A 1 89 ? -10.019 4.609 -16.080 1.00 94.06 89 ALA A C 1
ATOM 697 O O . ALA A 1 89 ? -9.391 3.584 -16.341 1.00 94.06 89 ALA A O 1
ATOM 698 N N . HIS A 1 90 ? -9.493 5.819 -16.296 1.00 94.50 90 HIS A N 1
ATOM 699 C CA . HIS A 1 90 ? -8.157 6.001 -16.881 1.00 94.50 90 HIS A CA 1
ATOM 700 C C . HIS A 1 90 ? -7.043 5.410 -16.004 1.00 94.50 90 HIS A C 1
ATOM 702 O O . HIS A 1 90 ? -6.085 4.828 -16.513 1.00 94.50 90 HIS A O 1
ATOM 708 N N . LEU A 1 91 ? -7.155 5.520 -14.678 1.00 96.38 91 LEU A N 1
ATOM 709 C CA . LEU A 1 91 ? -6.178 4.941 -13.755 1.00 96.38 91 LEU A CA 1
ATOM 710 C C . LEU A 1 91 ? -6.239 3.409 -13.724 1.00 96.38 91 LEU A C 1
ATOM 712 O O . LEU A 1 91 ? -5.199 2.763 -13.586 1.00 96.38 91 LEU A O 1
ATOM 716 N N . GLU A 1 92 ? -7.420 2.813 -13.892 1.00 96.38 92 GLU A N 1
ATOM 717 C CA . GLU A 1 92 ? -7.558 1.364 -14.070 1.00 96.38 92 GLU A CA 1
ATOM 718 C C . GLU A 1 92 ? -6.865 0.895 -15.357 1.00 96.38 92 GLU A C 1
ATOM 720 O O . GLU A 1 92 ? -6.088 -0.065 -15.323 1.00 96.38 92 GLU A O 1
ATOM 725 N N . GLU A 1 93 ? -7.057 1.608 -16.471 1.00 95.62 93 GLU A N 1
ATOM 726 C CA . GLU A 1 93 ? -6.348 1.339 -17.730 1.00 95.62 93 GLU A CA 1
ATOM 727 C C . GLU A 1 93 ? -4.828 1.481 -17.575 1.00 95.62 93 GLU A C 1
ATOM 729 O O . GLU A 1 93 ? -4.068 0.625 -18.045 1.00 95.62 93 GLU A O 1
ATOM 734 N N . LEU A 1 94 ? -4.375 2.511 -16.853 1.00 95.88 94 LEU A N 1
ATOM 735 C CA . LEU A 1 94 ? -2.964 2.741 -16.550 1.00 95.88 94 LEU A CA 1
ATOM 736 C C . LEU A 1 94 ? -2.355 1.552 -15.796 1.00 95.88 94 LEU A C 1
ATOM 738 O O . LEU A 1 94 ? -1.269 1.097 -16.160 1.00 95.88 94 LEU A O 1
ATOM 742 N N . ILE A 1 95 ? -3.045 1.002 -14.791 1.00 96.31 95 ILE A N 1
ATOM 743 C CA . ILE A 1 95 ? -2.577 -0.171 -14.027 1.00 96.31 95 ILE A CA 1
ATOM 744 C C . ILE A 1 95 ? -2.497 -1.425 -14.911 1.00 96.31 95 ILE A C 1
ATOM 746 O O . ILE A 1 95 ? -1.574 -2.233 -14.774 1.00 96.31 95 ILE A O 1
ATOM 750 N N . VAL A 1 96 ? -3.439 -1.602 -15.841 1.00 95.94 96 VAL A N 1
ATOM 751 C CA . VAL A 1 96 ? -3.410 -2.729 -16.789 1.00 95.94 96 VAL A CA 1
ATOM 752 C C . VAL A 1 96 ? -2.236 -2.591 -17.763 1.00 95.94 96 VAL A C 1
ATOM 754 O O . VAL A 1 96 ? -1.515 -3.564 -18.018 1.00 95.94 96 VAL A O 1
ATOM 757 N N . LYS A 1 97 ? -2.021 -1.380 -18.287 1.00 95.19 97 LYS A N 1
ATOM 758 C CA . LYS A 1 97 ? -0.956 -1.046 -19.243 1.00 95.19 97 LYS A CA 1
ATOM 759 C C . LYS A 1 97 ? 0.433 -1.140 -18.613 1.00 95.19 97 LYS A C 1
ATOM 761 O O . LYS A 1 97 ? 1.352 -1.702 -19.216 1.00 95.19 97 LYS A O 1
ATOM 766 N N . TYR A 1 98 ? 0.581 -0.644 -17.389 1.00 93.75 98 TYR A N 1
ATOM 767 C CA . TYR A 1 98 ? 1.822 -0.664 -16.624 1.00 93.75 98 TYR A CA 1
ATOM 768 C C . TYR A 1 98 ? 1.616 -1.481 -15.348 1.00 93.75 98 TYR A C 1
ATOM 770 O O . TYR A 1 98 ? 1.064 -1.018 -14.361 1.00 93.75 98 TYR A O 1
ATOM 778 N N . LYS A 1 99 ? 2.099 -2.725 -15.343 1.00 87.50 99 LYS A N 1
ATOM 779 C CA . LYS A 1 99 ? 1.827 -3.658 -14.236 1.00 87.50 99 LYS A CA 1
ATOM 780 C C . LYS A 1 99 ? 2.537 -3.307 -12.923 1.00 87.50 99 LYS A C 1
ATOM 782 O O . LYS A 1 99 ? 2.073 -3.702 -11.857 1.00 87.50 99 LYS A O 1
ATOM 787 N N . LYS A 1 100 ? 3.697 -2.645 -13.007 1.00 89.25 100 LYS A N 1
ATOM 788 C CA . LYS A 1 100 ? 4.592 -2.330 -11.882 1.00 89.25 100 LYS A CA 1
ATOM 789 C C . LYS A 1 100 ? 5.228 -0.956 -12.073 1.00 89.25 100 LYS A C 1
ATOM 791 O O . LYS A 1 100 ? 5.371 -0.495 -13.203 1.00 89.25 100 LYS A O 1
ATOM 796 N N . GLY A 1 101 ? 5.667 -0.357 -10.972 1.00 91.62 101 GLY A N 1
ATOM 797 C CA . GLY A 1 101 ? 6.343 0.940 -10.942 1.00 91.62 101 GLY A CA 1
ATOM 798 C C . GLY A 1 101 ? 5.587 1.954 -10.089 1.00 91.62 101 GLY A C 1
ATOM 799 O O . GLY A 1 101 ? 4.537 1.649 -9.523 1.00 91.62 101 GLY A O 1
ATOM 800 N N . LYS A 1 102 ? 6.116 3.176 -10.007 1.00 94.31 102 LYS A N 1
ATOM 801 C CA . LYS A 1 102 ? 5.548 4.226 -9.150 1.00 94.31 102 LYS A CA 1
ATOM 802 C C . LYS A 1 102 ? 4.157 4.673 -9.587 1.00 94.31 102 LYS A C 1
ATOM 804 O O . LYS A 1 102 ? 3.288 4.820 -8.741 1.00 94.31 102 LYS A O 1
ATOM 809 N N . ALA A 1 103 ? 3.927 4.871 -10.885 1.00 95.81 103 ALA A N 1
ATOM 810 C CA . ALA A 1 103 ? 2.636 5.370 -11.357 1.00 95.81 103 ALA A CA 1
ATOM 811 C C . ALA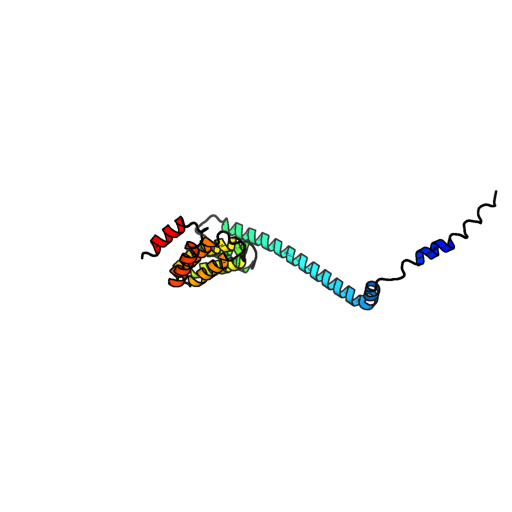 A 1 103 ? 1.482 4.379 -11.108 1.00 95.81 103 ALA A C 1
ATOM 813 O O . ALA A 1 103 ? 0.482 4.797 -10.533 1.00 95.81 103 ALA A O 1
ATOM 814 N N . PRO A 1 104 ? 1.617 3.071 -11.414 1.00 96.31 104 PRO A N 1
ATOM 815 C CA . PRO A 1 104 ? 0.605 2.075 -11.049 1.00 96.31 104 PRO A CA 1
ATOM 816 C C . PRO A 1 104 ? 0.380 1.968 -9.542 1.00 96.31 104 PRO A C 1
ATOM 818 O O . PRO A 1 104 ? -0.752 1.805 -9.101 1.00 96.31 104 PRO A O 1
ATOM 821 N N . PHE A 1 105 ? 1.439 2.081 -8.736 1.00 97.06 105 PHE A N 1
ATOM 822 C CA . PHE A 1 105 ? 1.311 2.134 -7.281 1.00 97.06 105 PHE A CA 1
ATOM 823 C C . PHE A 1 105 ? 0.456 3.333 -6.840 1.00 97.06 105 PHE A C 1
ATOM 825 O O . PHE A 1 105 ? -0.547 3.153 -6.155 1.00 97.06 105 PHE A O 1
ATOM 832 N N . LEU A 1 106 ? 0.796 4.545 -7.291 1.00 96.94 106 LEU A N 1
ATOM 833 C CA . LEU A 1 106 ? 0.049 5.763 -6.961 1.00 96.94 106 LEU A CA 1
ATOM 834 C C . LEU A 1 106 ? -1.398 5.711 -7.468 1.00 96.94 106 LEU A C 1
ATOM 836 O O . LEU A 1 106 ? -2.311 6.106 -6.747 1.00 96.94 106 LEU A O 1
ATOM 840 N N . ALA A 1 107 ? -1.615 5.165 -8.667 1.00 97.50 107 ALA A N 1
ATOM 841 C CA . ALA A 1 107 ? -2.938 4.940 -9.237 1.00 97.50 107 ALA A CA 1
ATOM 842 C C . ALA A 1 107 ? -3.799 4.049 -8.332 1.00 97.50 107 ALA A C 1
ATOM 844 O O . ALA A 1 107 ? -4.942 4.401 -8.054 1.00 97.50 107 ALA A O 1
ATOM 845 N N . ARG A 1 108 ? -3.250 2.947 -7.802 1.00 98.19 108 ARG A N 1
ATOM 846 C CA . ARG A 1 108 ? -3.969 2.081 -6.851 1.00 98.19 108 ARG A CA 1
ATOM 847 C C . ARG A 1 108 ? -4.304 2.803 -5.551 1.00 98.19 108 ARG A C 1
ATOM 849 O O . ARG A 1 108 ? -5.432 2.697 -5.089 1.00 98.19 108 ARG A O 1
ATOM 856 N N . VAL A 1 109 ? -3.371 3.570 -4.984 1.00 97.75 109 VAL A N 1
ATOM 857 C CA . VAL A 1 109 ? -3.624 4.349 -3.754 1.00 97.75 109 VAL A CA 1
ATOM 858 C C . VAL A 1 109 ? -4.734 5.382 -3.969 1.00 97.75 109 VAL A C 1
ATOM 860 O O . VAL A 1 109 ? -5.631 5.530 -3.131 1.00 97.75 109 VAL A O 1
ATOM 863 N N . TRP A 1 110 ? -4.704 6.076 -5.110 1.00 96.94 110 TRP A N 1
ATOM 864 C CA . TRP A 1 110 ? -5.744 7.030 -5.477 1.00 96.94 110 TRP A CA 1
ATOM 865 C C . TRP A 1 110 ? -7.095 6.337 -5.675 1.00 96.94 110 TRP A C 1
ATOM 867 O O . TRP A 1 110 ? -8.083 6.766 -5.083 1.00 96.94 110 TRP A O 1
ATOM 877 N N . LEU A 1 111 ? -7.132 5.237 -6.437 1.00 97.75 111 LEU A N 1
ATOM 878 C CA . LEU A 1 111 ? -8.347 4.454 -6.681 1.00 97.75 111 LEU A CA 1
ATOM 879 C C . LEU A 1 111 ? -8.940 3.919 -5.386 1.00 97.75 111 LEU A C 1
ATOM 881 O O . LEU A 1 111 ? -10.147 4.015 -5.196 1.00 97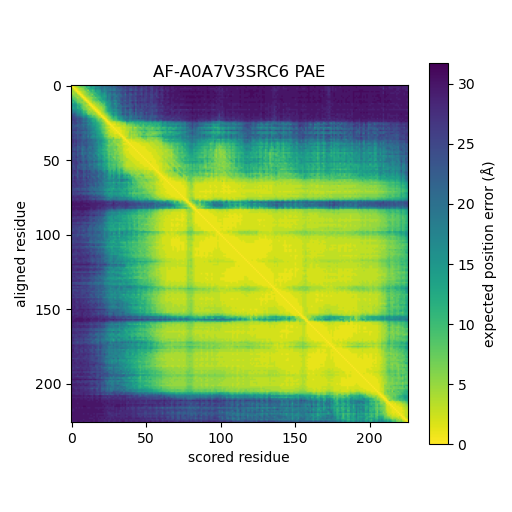.75 111 LEU A O 1
ATOM 885 N N . ALA A 1 112 ? -8.109 3.415 -4.474 1.00 97.69 112 ALA A N 1
ATOM 886 C CA . ALA A 1 112 ? -8.570 2.954 -3.175 1.00 97.69 112 ALA A CA 1
ATOM 887 C C . ALA A 1 112 ? -9.308 4.078 -2.434 1.00 97.69 112 ALA A C 1
ATOM 889 O O . ALA A 1 112 ? -10.448 3.904 -2.014 1.00 97.69 112 ALA A O 1
ATOM 890 N N . SER A 1 113 ? -8.706 5.270 -2.392 1.00 95.75 113 SER A N 1
ATOM 891 C CA . SER A 1 113 ? -9.285 6.454 -1.745 1.00 95.75 113 SER A CA 1
ATOM 892 C C . SER A 1 113 ? -10.562 6.947 -2.438 1.00 95.75 113 SER A C 1
ATOM 894 O O . SER A 1 113 ? -11.509 7.368 -1.774 1.00 95.75 113 SER A O 1
ATOM 896 N N . TYR A 1 114 ? -10.605 6.903 -3.772 1.00 95.75 114 TYR A N 1
ATOM 897 C CA . TYR A 1 114 ? -11.805 7.197 -4.557 1.00 95.75 114 TYR A CA 1
ATOM 898 C C . TYR A 1 114 ? -12.936 6.222 -4.218 1.00 95.75 114 TYR A C 1
ATOM 900 O O . TYR A 1 114 ? -14.056 6.646 -3.931 1.00 95.75 114 TYR A O 1
ATOM 908 N N . TYR A 1 115 ? -12.630 4.925 -4.169 1.00 96.44 115 TYR A N 1
ATOM 909 C CA . TYR A 1 115 ? -13.621 3.900 -3.889 1.00 96.44 115 TYR A CA 1
ATOM 910 C C . TYR A 1 115 ? -14.158 3.977 -2.455 1.00 96.44 115 TYR A C 1
ATOM 912 O O . TYR A 1 115 ? -15.371 3.848 -2.285 1.00 96.44 115 TYR A O 1
ATOM 920 N N . VAL A 1 116 ? -13.327 4.341 -1.465 1.00 95.56 116 VAL A N 1
ATOM 921 C CA . VAL A 1 116 ? -13.801 4.688 -0.107 1.00 95.56 116 VAL A CA 1
ATOM 922 C C . VAL A 1 116 ? -14.838 5.808 -0.168 1.00 95.56 116 VAL A C 1
ATOM 924 O O . VAL A 1 116 ? -15.943 5.651 0.342 1.00 95.56 116 VAL A O 1
ATOM 927 N N . LYS A 1 117 ? -14.524 6.922 -0.842 1.00 94.19 117 LYS A N 1
ATOM 928 C CA . LYS A 1 117 ? -15.441 8.073 -0.951 1.00 94.19 117 LYS A CA 1
ATOM 929 C C . LYS A 1 117 ? -16.743 7.731 -1.673 1.00 94.19 117 LYS A C 1
ATOM 931 O O . LYS A 1 117 ? -17.782 8.297 -1.353 1.00 94.19 117 LYS A O 1
ATOM 936 N N . SER A 1 118 ? -16.682 6.830 -2.650 1.00 93.88 118 SER A N 1
ATOM 937 C CA . SER A 1 118 ? -17.856 6.369 -3.399 1.00 93.88 118 SER A CA 1
ATOM 938 C C . SER A 1 118 ? -18.703 5.328 -2.651 1.00 93.88 118 SER A C 1
ATOM 940 O O . SER A 1 118 ? -19.798 5.006 -3.105 1.00 93.88 118 SER A O 1
ATOM 942 N N . GLY A 1 119 ? -18.208 4.796 -1.527 1.00 94.31 119 GLY A N 1
ATOM 943 C CA . GLY A 1 119 ? -18.868 3.753 -0.739 1.00 94.31 119 GLY A CA 1
ATOM 944 C C . GLY A 1 119 ? -18.640 2.319 -1.234 1.00 94.31 119 GLY A C 1
ATOM 945 O O . GLY A 1 119 ? -19.123 1.380 -0.604 1.00 94.31 119 GLY A O 1
ATOM 946 N N . ASP A 1 120 ? -17.886 2.110 -2.318 1.00 95.56 120 ASP A N 1
ATOM 947 C CA . ASP A 1 120 ? -17.483 0.774 -2.779 1.00 95.56 120 ASP A CA 1
ATOM 948 C C . ASP A 1 120 ? -16.276 0.275 -1.964 1.00 95.56 120 ASP A C 1
ATOM 950 O O . ASP A 1 120 ? -15.125 0.243 -2.416 1.00 95.56 120 ASP A O 1
ATOM 954 N N . LEU A 1 121 ? -16.542 -0.083 -0.704 1.00 95.06 121 LEU A N 1
ATOM 955 C CA . LEU A 1 121 ? -15.506 -0.499 0.246 1.00 95.06 121 LEU A CA 1
ATOM 956 C C . LEU A 1 121 ? -14.794 -1.787 -0.194 1.00 95.06 121 LEU A C 1
ATOM 958 O O . LEU A 1 121 ? -13.628 -1.997 0.133 1.00 95.06 121 LEU A O 1
ATOM 962 N N . GLU A 1 122 ? -15.458 -2.649 -0.966 1.00 94.25 122 GLU A N 1
ATOM 963 C CA . GLU A 1 122 ? -14.848 -3.875 -1.472 1.00 94.25 122 GLU A CA 1
ATOM 964 C C . GLU A 1 122 ? -13.750 -3.583 -2.499 1.00 94.25 122 GLU A C 1
ATOM 966 O O . GLU A 1 122 ? -12.640 -4.120 -2.377 1.00 94.25 122 GLU A O 1
ATOM 971 N N . LYS A 1 123 ? -14.014 -2.696 -3.467 1.00 95.94 123 LYS A N 1
ATOM 972 C CA . LYS A 1 123 ? -12.967 -2.248 -4.392 1.00 95.94 123 LYS A CA 1
ATOM 973 C C . LYS A 1 123 ? -11.886 -1.453 -3.682 1.00 95.94 123 LYS A C 1
ATOM 975 O O . LYS A 1 123 ? -10.711 -1.649 -3.991 1.00 95.94 123 LYS A O 1
ATOM 980 N N . ALA A 1 124 ? -12.251 -0.607 -2.718 1.00 96.75 124 ALA A N 1
ATOM 981 C CA . ALA A 1 124 ? -11.270 0.133 -1.932 1.00 96.75 124 ALA A CA 1
ATOM 982 C C . ALA A 1 124 ? -10.255 -0.808 -1.270 1.00 96.75 124 ALA A C 1
ATOM 984 O O . ALA A 1 124 ? -9.048 -0.639 -1.446 1.00 96.75 124 ALA A O 1
ATOM 985 N N . ILE A 1 125 ? -10.744 -1.851 -0.589 1.00 94.75 125 ILE A N 1
ATOM 986 C CA . ILE A 1 125 ? -9.898 -2.871 0.043 1.00 94.75 125 ILE A CA 1
ATOM 987 C C . ILE A 1 125 ? -9.016 -3.563 -0.991 1.00 94.75 125 ILE A C 1
ATOM 989 O O . ILE A 1 125 ? -7.814 -3.679 -0.770 1.00 94.75 125 ILE A O 1
ATOM 993 N N . LYS A 1 126 ? -9.572 -3.970 -2.140 1.00 96.00 126 LYS A N 1
ATOM 994 C CA . LYS A 1 126 ? -8.789 -4.601 -3.212 1.00 96.00 126 LYS A CA 1
ATOM 995 C C . LYS A 1 126 ? -7.604 -3.726 -3.641 1.00 96.00 126 LYS A C 1
ATOM 997 O O . LYS A 1 126 ? -6.480 -4.219 -3.713 1.00 96.00 126 LYS A O 1
ATOM 1002 N N . TYR A 1 127 ? -7.834 -2.444 -3.919 1.00 97.81 127 TYR A N 1
ATOM 1003 C CA . TYR A 1 127 ? -6.764 -1.551 -4.373 1.00 97.81 127 TYR A CA 1
ATOM 1004 C C . TYR A 1 127 ? -5.751 -1.228 -3.274 1.00 97.81 127 TYR A C 1
ATOM 1006 O O . TYR A 1 127 ? -4.556 -1.159 -3.569 1.00 97.81 127 TYR A O 1
ATOM 1014 N N . TYR A 1 128 ? -6.190 -1.089 -2.020 1.00 96.75 128 TYR A N 1
ATOM 1015 C CA . TYR A 1 128 ? -5.268 -0.955 -0.895 1.00 96.75 128 TYR A CA 1
ATOM 1016 C C . TYR A 1 128 ? -4.397 -2.200 -0.711 1.00 96.75 128 TYR A C 1
ATOM 1018 O O . TYR A 1 128 ? -3.192 -2.062 -0.539 1.00 96.75 128 TYR A O 1
ATOM 1026 N N . GLU A 1 129 ? -4.966 -3.403 -0.806 1.00 95.31 129 GLU A N 1
ATOM 1027 C CA . GLU A 1 129 ? -4.229 -4.671 -0.718 1.00 95.31 129 GLU A CA 1
ATOM 1028 C C . GLU A 1 129 ? -3.167 -4.796 -1.816 1.00 95.31 129 GLU A C 1
ATOM 1030 O O . GLU A 1 129 ? -2.012 -5.139 -1.554 1.00 95.31 129 GLU A O 1
ATOM 1035 N N . GLU A 1 130 ? -3.527 -4.470 -3.058 1.00 96.56 130 GLU A N 1
ATOM 1036 C CA . GLU A 1 130 ? -2.568 -4.445 -4.161 1.00 96.56 130 GLU A CA 1
ATOM 1037 C C . GLU A 1 130 ? -1.465 -3.393 -3.941 1.00 96.56 130 GLU A C 1
ATOM 1039 O O . GLU A 1 130 ? -0.287 -3.689 -4.152 1.00 96.56 130 GLU A O 1
ATOM 1044 N N . ALA A 1 131 ? -1.814 -2.188 -3.474 1.00 97.12 131 ALA A N 1
ATOM 1045 C CA . ALA A 1 131 ? -0.834 -1.147 -3.162 1.00 97.12 131 ALA A CA 1
ATOM 1046 C C . ALA A 1 131 ? 0.084 -1.542 -1.993 1.00 97.12 131 ALA A C 1
ATOM 1048 O O . ALA A 1 131 ? 1.282 -1.265 -2.030 1.00 97.12 131 ALA A O 1
ATOM 1049 N N . LEU A 1 132 ? -0.450 -2.216 -0.973 1.00 95.31 132 LEU A N 1
ATOM 1050 C CA . LEU A 1 132 ? 0.309 -2.694 0.180 1.00 95.31 132 LEU A CA 1
ATOM 1051 C C . LEU A 1 132 ? 1.337 -3.753 -0.243 1.00 95.31 132 LEU A C 1
ATOM 1053 O O . LEU A 1 132 ? 2.494 -3.698 0.178 1.00 95.31 132 LEU A O 1
ATOM 1057 N N . ASN A 1 133 ? 0.939 -4.667 -1.134 1.00 94.56 133 ASN A N 1
ATOM 1058 C CA . ASN A 1 133 ? 1.842 -5.655 -1.726 1.00 94.56 133 ASN A CA 1
ATOM 1059 C C . ASN A 1 133 ? 2.985 -4.994 -2.511 1.00 94.56 133 ASN A C 1
ATOM 1061 O O . ASN A 1 133 ? 4.136 -5.420 -2.394 1.00 94.56 133 ASN A O 1
ATOM 1065 N N . ASP A 1 134 ? 2.691 -3.934 -3.267 1.00 94.00 134 ASP A N 1
ATOM 1066 C CA . ASP A 1 134 ? 3.704 -3.163 -3.996 1.00 94.00 134 ASP A CA 1
ATOM 1067 C C . ASP A 1 134 ? 4.625 -2.360 -3.057 1.00 94.00 134 ASP A C 1
ATOM 1069 O O . ASP A 1 134 ? 5.816 -2.204 -3.342 1.00 94.00 134 ASP A O 1
ATOM 1073 N N . ALA A 1 135 ? 4.104 -1.867 -1.928 1.00 93.38 135 ALA A N 1
ATOM 1074 C CA . ALA A 1 135 ? 4.872 -1.099 -0.949 1.00 93.38 135 ALA A CA 1
ATOM 1075 C C . ALA A 1 135 ? 5.933 -1.945 -0.224 1.00 93.38 135 ALA A C 1
ATOM 1077 O O . ALA A 1 135 ? 6.956 -1.399 0.211 1.00 93.38 135 ALA A O 1
ATOM 1078 N N . GLY A 1 136 ? 5.715 -3.257 -0.084 1.00 90.25 136 GLY A N 1
ATOM 1079 C CA . GLY A 1 136 ? 6.640 -4.170 0.586 1.00 90.25 136 GLY A CA 1
ATOM 1080 C C . GLY A 1 136 ? 6.963 -3.712 2.012 1.00 90.25 136 GLY A C 1
ATOM 1081 O O . GLY A 1 136 ? 6.072 -3.544 2.829 1.00 90.25 136 GLY A O 1
ATOM 1082 N N . LYS A 1 137 ? 8.248 -3.489 2.316 1.00 88.88 137 LYS A N 1
ATOM 1083 C CA . LYS A 1 137 ? 8.706 -2.967 3.621 1.00 88.88 137 LYS A CA 1
ATOM 1084 C C . LYS A 1 137 ? 9.001 -1.462 3.608 1.00 88.88 137 LYS A C 1
ATOM 1086 O O . LYS A 1 137 ? 9.721 -0.976 4.473 1.00 88.88 137 LYS A O 1
ATOM 1091 N N . SER A 1 138 ? 8.543 -0.718 2.603 1.00 91.00 138 SER A N 1
ATOM 1092 C CA . SER A 1 138 ? 8.772 0.732 2.552 1.00 91.00 138 SER A CA 1
ATOM 1093 C C . SER A 1 138 ? 7.941 1.469 3.616 1.00 91.00 138 SER A C 1
ATOM 1095 O O . SER A 1 138 ? 6.935 0.931 4.075 1.00 91.00 138 SER A O 1
ATOM 1097 N N . PRO A 1 139 ? 8.285 2.720 3.979 1.00 91.81 139 PRO A N 1
ATOM 1098 C CA . PRO A 1 139 ? 7.471 3.521 4.899 1.00 91.81 139 PRO A CA 1
ATOM 1099 C C . PRO A 1 139 ? 6.001 3.668 4.472 1.00 91.81 139 PRO A C 1
ATOM 1101 O O . PRO A 1 139 ? 5.122 3.786 5.320 1.00 91.81 139 PRO A O 1
ATOM 1104 N N . MET A 1 140 ? 5.719 3.596 3.164 1.00 93.62 140 MET A N 1
ATOM 1105 C CA . MET A 1 140 ? 4.349 3.618 2.643 1.00 93.62 140 MET A CA 1
ATOM 1106 C C . MET A 1 140 ? 3.503 2.434 3.114 1.00 93.62 140 MET A C 1
ATOM 1108 O O . MET A 1 140 ? 2.286 2.560 3.152 1.00 93.62 140 MET A O 1
ATOM 1112 N N . TYR A 1 141 ? 4.114 1.310 3.494 1.00 95.00 141 TYR A N 1
ATOM 1113 C CA . TYR A 1 141 ? 3.389 0.162 4.033 1.00 95.00 141 TYR A CA 1
ATOM 1114 C C . TYR A 1 141 ? 2.581 0.547 5.282 1.00 95.00 141 TYR A C 1
ATOM 1116 O O . TYR A 1 141 ? 1.400 0.229 5.366 1.00 95.00 141 TYR A O 1
ATOM 1124 N N . PHE A 1 142 ? 3.185 1.295 6.212 1.00 95.06 142 PHE A N 1
ATOM 1125 C CA . PHE A 1 142 ? 2.515 1.729 7.443 1.00 95.06 142 PHE A CA 1
ATOM 1126 C C . PHE A 1 142 ? 1.382 2.720 7.146 1.00 95.06 142 PHE A C 1
ATOM 1128 O O . PHE A 1 142 ? 0.270 2.538 7.625 1.00 95.06 142 PHE A O 1
ATOM 1135 N N . VAL A 1 143 ? 1.627 3.686 6.252 1.00 94.81 143 VAL A N 1
ATOM 1136 C CA . VAL A 1 143 ? 0.607 4.658 5.810 1.00 94.81 143 VAL A CA 1
ATOM 1137 C C . VAL A 1 143 ? -0.607 3.961 5.189 1.00 94.81 143 VAL A C 1
ATOM 1139 O O . VAL A 1 143 ? -1.744 4.379 5.398 1.00 94.81 143 VAL A O 1
ATOM 1142 N N . LEU A 1 144 ? -0.380 2.897 4.415 1.00 96.56 144 LEU A N 1
ATOM 1143 C CA . LEU A 1 144 ? -1.461 2.136 3.792 1.00 96.56 144 LEU A CA 1
ATOM 1144 C C . LEU A 1 144 ? -2.243 1.301 4.807 1.00 96.56 144 LEU A C 1
ATOM 1146 O O . LEU A 1 144 ? -3.462 1.237 4.682 1.00 96.56 144 LEU A O 1
ATOM 1150 N N . LEU A 1 145 ? -1.590 0.715 5.818 1.00 95.31 145 LEU A N 1
ATOM 1151 C CA . LEU A 1 145 ? -2.305 0.039 6.908 1.00 95.31 145 LEU A CA 1
ATOM 1152 C C . LEU A 1 145 ? -3.267 1.000 7.620 1.00 95.31 145 LEU A C 1
ATOM 1154 O O . LEU A 1 145 ? -4.442 0.671 7.786 1.00 95.31 145 LEU A O 1
ATOM 1158 N N . ASP A 1 146 ? -2.801 2.208 7.940 1.00 94.19 146 ASP A N 1
ATOM 1159 C CA . ASP A 1 146 ? -3.616 3.230 8.610 1.00 94.19 146 ASP A CA 1
ATOM 1160 C C . ASP A 1 146 ? -4.777 3.708 7.743 1.00 94.19 146 ASP A C 1
ATOM 1162 O O . ASP A 1 146 ? -5.899 3.866 8.227 1.00 94.19 146 ASP A O 1
ATOM 1166 N N . ALA A 1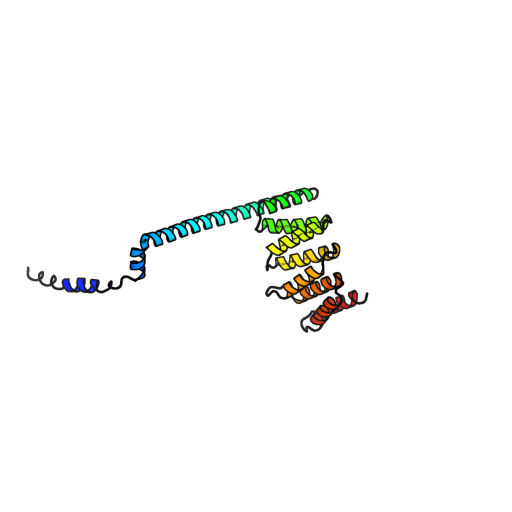 147 ? -4.548 3.862 6.438 1.00 94.88 147 ALA A N 1
ATOM 1167 C CA . ALA A 1 147 ? -5.609 4.198 5.495 1.00 94.88 147 ALA A CA 1
ATOM 1168 C C . ALA A 1 147 ? -6.665 3.081 5.358 1.00 94.88 147 ALA A C 1
ATOM 1170 O O . ALA A 1 147 ? -7.831 3.373 5.089 1.00 94.88 147 ALA A O 1
ATOM 1171 N N . MET A 1 148 ? -6.287 1.813 5.560 1.00 94.69 148 MET A N 1
ATOM 1172 C CA . MET A 1 148 ? -7.201 0.664 5.494 1.00 94.69 148 MET A CA 1
ATOM 1173 C C . MET A 1 148 ? -8.058 0.504 6.754 1.00 94.69 148 MET A C 1
ATOM 1175 O O . MET A 1 148 ? -9.176 -0.001 6.653 1.00 94.69 148 MET A O 1
ATOM 1179 N N . ALA A 1 149 ? -7.576 0.934 7.923 1.00 92.75 149 ALA A N 1
ATOM 1180 C CA . ALA A 1 149 ? -8.268 0.781 9.205 1.00 92.75 149 ALA A CA 1
ATOM 1181 C C . ALA A 1 149 ? -9.750 1.211 9.199 1.00 92.75 149 ALA A C 1
ATOM 1183 O O . ALA A 1 149 ? -10.596 0.373 9.528 1.00 92.75 149 ALA A O 1
ATOM 1184 N N . PRO A 1 150 ? -10.120 2.443 8.788 1.00 91.50 150 PRO A N 1
ATOM 1185 C CA . PRO A 1 150 ? -11.529 2.841 8.742 1.00 91.50 150 PRO A CA 1
ATOM 1186 C C . PRO A 1 150 ? -12.341 1.999 7.747 1.00 91.50 150 PRO A C 1
ATOM 1188 O O . PRO A 1 150 ? -13.467 1.611 8.040 1.00 91.50 150 PRO A O 1
ATOM 1191 N N . VAL A 1 151 ? -11.745 1.626 6.611 1.00 93.19 151 VAL A N 1
ATOM 1192 C CA . VAL A 1 151 ? -12.407 0.829 5.565 1.00 93.19 151 VAL A CA 1
ATOM 1193 C C . VAL A 1 151 ? -12.745 -0.578 6.064 1.00 93.19 151 VAL A C 1
ATOM 1195 O O . VAL A 1 151 ? -13.823 -1.102 5.780 1.00 93.19 151 VAL A O 1
ATOM 1198 N N . TYR A 1 152 ? -11.852 -1.202 6.836 1.00 91.62 152 TYR A N 1
ATOM 1199 C CA . TYR A 1 152 ? -12.097 -2.521 7.432 1.00 91.62 152 TYR A CA 1
ATOM 1200 C C . TYR A 1 152 ? -13.174 -2.460 8.514 1.00 91.62 152 TYR A C 1
ATOM 1202 O O . TYR A 1 152 ? -14.060 -3.313 8.530 1.00 91.62 152 TYR A O 1
ATOM 1210 N N . MET A 1 153 ? -13.147 -1.424 9.359 1.00 87.62 153 MET A N 1
ATOM 1211 C CA . MET A 1 153 ? -14.187 -1.216 10.368 1.00 87.62 153 MET A CA 1
ATOM 1212 C C . MET A 1 153 ? -15.575 -1.024 9.739 1.00 87.62 153 MET A C 1
ATOM 1214 O O . MET A 1 153 ? -16.547 -1.594 10.229 1.00 87.62 153 MET A O 1
ATOM 1218 N N . GLU A 1 154 ? -15.674 -0.252 8.654 1.00 88.31 154 GLU A N 1
ATOM 1219 C CA . GLU A 1 154 ? -16.950 0.042 7.985 1.00 88.31 154 GLU A CA 1
ATOM 1220 C C . GLU A 1 154 ? -17.466 -1.118 7.122 1.00 88.31 154 GLU A C 1
ATOM 1222 O O . GLU A 1 154 ? -18.670 -1.362 7.059 1.00 88.31 154 GLU A O 1
ATOM 1227 N N . SER A 1 155 ? -16.572 -1.859 6.463 1.00 82.75 155 SER A N 1
ATOM 1228 C CA . SER A 1 155 ? -16.955 -2.938 5.540 1.00 82.75 155 SER A CA 1
ATOM 1229 C C . SER A 1 155 ? -17.381 -4.235 6.228 1.00 82.75 155 SER A C 1
ATOM 1231 O O . SER A 1 155 ? -17.799 -5.171 5.543 1.00 82.75 155 SER A O 1
ATOM 1233 N N . ASN A 1 156 ? -17.241 -4.329 7.557 1.00 72.19 156 ASN A N 1
ATOM 1234 C CA . ASN A 1 156 ? -17.441 -5.555 8.336 1.00 72.19 156 ASN A CA 1
ATOM 1235 C C . ASN A 1 156 ? -16.642 -6.764 7.785 1.00 72.19 156 ASN A C 1
ATOM 1237 O O . ASN A 1 156 ? -16.963 -7.920 8.077 1.00 72.19 156 ASN A O 1
ATOM 1241 N N . LYS A 1 157 ? -15.607 -6.513 6.963 1.00 74.12 157 LYS A N 1
ATOM 1242 C CA . LYS A 1 157 ? -14.593 -7.510 6.601 1.00 74.12 157 LYS A CA 1
ATOM 1243 C C . LYS A 1 157 ? -13.683 -7.738 7.808 1.00 74.12 157 LYS A C 1
ATOM 1245 O O . LYS A 1 157 ? -13.691 -6.966 8.759 1.00 74.12 157 LYS A O 1
ATOM 1250 N N . SER A 1 158 ? -12.933 -8.840 7.793 1.00 80.12 158 SER A N 1
ATOM 1251 C CA . SER A 1 158 ? -12.164 -9.334 8.942 1.00 80.12 158 SER A CA 1
ATOM 1252 C C . SER A 1 158 ? -11.169 -8.291 9.481 1.00 80.12 158 SER A C 1
ATOM 1254 O O . SER A 1 158 ? -10.005 -8.264 9.084 1.00 80.12 158 SER A O 1
ATOM 1256 N N . SER A 1 159 ? -11.596 -7.454 10.436 1.00 87.12 159 SER A N 1
ATOM 1257 C CA . SER A 1 159 ? -10.713 -6.550 11.190 1.00 87.12 159 SER A CA 1
ATOM 1258 C C . SER A 1 159 ? -9.600 -7.331 11.895 1.00 87.12 159 SER A C 1
ATOM 1260 O O . SER A 1 159 ? -8.518 -6.801 12.119 1.00 87.12 159 SER A O 1
ATOM 1262 N N . LYS A 1 160 ? -9.809 -8.627 12.158 1.00 91.69 160 LYS A N 1
ATOM 1263 C CA . LYS A 1 160 ? -8.774 -9.544 12.641 1.00 91.69 160 LYS A CA 1
ATOM 1264 C C . LYS A 1 160 ? -7.574 -9.615 11.689 1.00 91.69 160 LYS A C 1
ATOM 1266 O O . LYS A 1 160 ? -6.443 -9.526 12.154 1.00 91.69 160 LYS A O 1
ATOM 1271 N N . ASP A 1 161 ? -7.796 -9.733 10.382 1.00 91.81 161 ASP A N 1
ATOM 1272 C CA . ASP A 1 161 ? -6.701 -9.866 9.409 1.00 91.81 161 ASP A CA 1
ATOM 1273 C C . ASP A 1 161 ? -5.840 -8.596 9.399 1.00 91.81 161 ASP A C 1
ATOM 1275 O O . ASP A 1 161 ? -4.609 -8.655 9.346 1.00 91.81 161 ASP A O 1
ATOM 1279 N N . LEU A 1 162 ? -6.485 -7.430 9.511 1.00 94.44 162 LEU A N 1
ATOM 1280 C CA . LEU A 1 162 ? -5.781 -6.158 9.633 1.00 94.44 162 LEU A CA 1
ATOM 1281 C C . LEU A 1 162 ? -5.039 -6.050 10.976 1.00 94.44 162 LEU A C 1
ATOM 1283 O O . LEU A 1 162 ? -3.898 -5.588 11.009 1.00 94.44 162 LEU A O 1
ATOM 1287 N N . ALA A 1 163 ? -5.624 -6.550 12.069 1.00 94.88 163 ALA A N 1
ATOM 1288 C CA . ALA A 1 163 ? -4.961 -6.625 13.371 1.00 94.88 163 ALA A CA 1
ATOM 1289 C C . ALA A 1 163 ? -3.664 -7.451 13.316 1.00 94.88 163 ALA A C 1
ATOM 1291 O O . ALA A 1 163 ? -2.626 -7.036 13.836 1.00 94.88 163 ALA A O 1
ATOM 1292 N N . GLU A 1 164 ? -3.696 -8.609 12.656 1.00 95.38 164 GLU A N 1
ATOM 1293 C CA . GLU A 1 164 ? -2.523 -9.468 12.472 1.00 95.38 164 GLU A CA 1
ATOM 1294 C C . GLU A 1 164 ? -1.426 -8.768 11.656 1.00 95.38 164 GLU A C 1
ATOM 1296 O O . GLU A 1 164 ? -0.240 -8.866 11.998 1.00 95.38 164 GLU A O 1
ATOM 1301 N N . ARG A 1 165 ? -1.807 -7.991 10.634 1.00 95.19 165 ARG A N 1
ATOM 1302 C CA . ARG A 1 165 ? -0.868 -7.181 9.841 1.00 95.19 165 ARG A CA 1
ATOM 1303 C C . ARG A 1 165 ? -0.215 -6.082 10.662 1.00 95.19 165 ARG A C 1
ATOM 1305 O O . ARG A 1 165 ? 0.995 -5.908 10.544 1.00 95.19 165 ARG A O 1
ATOM 1312 N N . TYR A 1 166 ? -0.964 -5.399 11.523 1.00 96.38 166 TYR A N 1
ATOM 1313 C CA . TYR A 1 166 ? -0.406 -4.423 12.458 1.00 96.38 166 TYR A CA 1
ATOM 1314 C C . TYR A 1 166 ? 0.580 -5.060 13.447 1.00 96.38 166 TYR A C 1
ATOM 1316 O O . TYR A 1 166 ? 1.672 -4.532 13.667 1.00 96.38 166 TYR A O 1
ATOM 1324 N N . ILE A 1 167 ? 0.267 -6.248 13.979 1.00 96.75 167 ILE A N 1
ATOM 1325 C CA . ILE A 1 167 ? 1.208 -6.996 14.829 1.00 96.75 167 ILE A CA 1
ATOM 1326 C C . ILE A 1 167 ? 2.480 -7.356 14.061 1.00 96.75 167 ILE A C 1
ATOM 1328 O O . ILE A 1 167 ? 3.577 -7.195 14.600 1.00 96.75 167 ILE A O 1
ATOM 1332 N N . ALA A 1 168 ? 2.364 -7.830 12.821 1.00 95.88 168 ALA A N 1
ATOM 1333 C CA . ALA A 1 168 ? 3.523 -8.121 11.983 1.00 95.88 168 ALA A CA 1
ATOM 1334 C C . ALA A 1 168 ? 4.340 -6.852 11.681 1.00 95.88 168 ALA A C 1
ATOM 1336 O O . ALA A 1 168 ? 5.565 -6.872 11.808 1.00 95.88 168 ALA A O 1
ATOM 1337 N N . ALA A 1 169 ? 3.667 -5.742 11.365 1.00 95.38 169 ALA A N 1
ATOM 1338 C CA . ALA A 1 169 ? 4.271 -4.436 11.117 1.00 95.38 169 ALA A CA 1
ATOM 1339 C C . ALA A 1 169 ? 5.057 -3.934 12.336 1.00 95.38 169 ALA A C 1
ATOM 1341 O O . ALA A 1 169 ? 6.196 -3.507 12.188 1.00 95.38 169 ALA A O 1
ATOM 1342 N N . SER A 1 170 ? 4.508 -4.084 13.548 1.00 94.44 170 SER A N 1
ATOM 1343 C CA . SER A 1 170 ? 5.168 -3.681 14.803 1.00 94.44 170 SER A CA 1
ATOM 1344 C C . SER A 1 170 ? 6.481 -4.419 15.094 1.00 94.44 170 SER A C 1
ATOM 1346 O O . SER A 1 170 ? 7.251 -3.999 15.953 1.00 94.44 170 SER A O 1
ATOM 1348 N N . LYS A 1 171 ? 6.734 -5.542 14.412 1.00 95.19 171 LYS A N 1
ATOM 1349 C CA . LYS A 1 171 ? 7.947 -6.359 14.560 1.00 95.19 171 LYS A CA 1
ATOM 1350 C C . LYS A 1 171 ? 8.968 -6.101 13.451 1.00 95.19 171 LYS A C 1
ATOM 1352 O O . LYS A 1 171 ? 10.023 -6.732 13.450 1.00 95.19 171 LYS A O 1
ATOM 1357 N N . MET A 1 172 ? 8.653 -5.243 12.480 1.00 94.81 172 MET A N 1
ATOM 1358 C CA . MET A 1 172 ? 9.594 -4.874 11.428 1.00 94.81 172 MET A CA 1
ATOM 1359 C C . MET A 1 172 ? 10.694 -3.979 12.002 1.00 94.81 172 MET A C 1
ATOM 1361 O O . MET A 1 172 ? 10.428 -3.102 12.814 1.00 94.81 172 MET A O 1
ATOM 1365 N N . GLU A 1 173 ? 11.931 -4.179 11.547 1.00 92.88 173 GLU A N 1
ATOM 1366 C CA . GLU A 1 173 ? 13.099 -3.406 11.997 1.00 92.88 173 GLU A CA 1
ATOM 1367 C C . GLU A 1 173 ? 12.941 -1.898 11.750 1.00 92.88 173 GLU A C 1
ATOM 1369 O O . GLU A 1 173 ? 13.409 -1.081 12.532 1.00 92.88 173 GLU A O 1
ATOM 1374 N N . ASN A 1 174 ? 12.235 -1.528 10.682 1.00 91.69 174 ASN A N 1
ATOM 1375 C CA . ASN A 1 174 ? 11.981 -0.148 10.288 1.00 91.69 174 ASN A CA 1
ATOM 1376 C C . ASN A 1 174 ? 10.601 0.375 10.721 1.00 91.69 174 ASN A C 1
ATOM 1378 O O . ASN A 1 174 ? 10.101 1.330 10.125 1.00 91.69 174 ASN A O 1
ATOM 1382 N N . ALA A 1 175 ? 9.962 -0.267 11.700 1.00 91.69 175 ALA A N 1
ATOM 1383 C CA . ALA A 1 175 ? 8.690 0.195 12.237 1.00 91.69 175 ALA A CA 1
ATOM 1384 C C . ALA A 1 175 ? 8.869 1.565 12.923 1.00 91.69 175 ALA A C 1
ATOM 1386 O O . ALA A 1 175 ? 9.667 1.664 13.854 1.00 91.69 175 ALA A O 1
ATOM 1387 N N . PRO A 1 176 ? 8.146 2.619 12.495 1.00 88.31 176 PRO A N 1
ATOM 1388 C CA . PRO A 1 176 ? 8.351 3.970 13.020 1.00 88.31 176 PRO A CA 1
ATOM 1389 C C . PRO A 1 176 ? 7.922 4.100 14.486 1.00 88.31 176 PRO A C 1
ATOM 1391 O O . PRO A 1 176 ? 8.627 4.719 15.276 1.00 88.31 176 PRO A O 1
ATOM 1394 N N . ASN A 1 177 ? 6.790 3.492 14.853 1.00 89.44 177 ASN A N 1
ATOM 1395 C CA . ASN A 1 177 ? 6.281 3.458 16.221 1.00 89.44 177 ASN A CA 1
ATOM 1396 C C . ASN A 1 177 ? 5.659 2.079 16.524 1.00 89.44 177 ASN A C 1
ATOM 1398 O O . ASN A 1 177 ? 4.455 1.876 16.348 1.00 89.44 177 ASN A O 1
ATOM 1402 N N . PRO A 1 178 ? 6.467 1.089 16.950 1.00 90.69 178 PRO A N 1
ATOM 1403 C CA . PRO A 1 178 ? 5.989 -0.266 17.225 1.00 90.69 178 PRO A CA 1
ATOM 1404 C C . PRO A 1 178 ? 4.837 -0.342 18.234 1.00 90.69 178 PRO A C 1
ATOM 1406 O O . PRO A 1 178 ? 3.986 -1.223 18.117 1.00 90.69 178 PRO A O 1
ATOM 1409 N N . GLN A 1 179 ? 4.801 0.554 19.225 1.00 88.56 179 GLN A N 1
ATOM 1410 C CA . GLN A 1 179 ? 3.766 0.547 20.263 1.00 88.56 179 GLN A CA 1
ATOM 1411 C C . GLN A 1 179 ? 2.425 1.046 19.726 1.00 88.56 179 GLN A C 1
ATOM 1413 O O . GLN A 1 179 ? 1.394 0.440 20.009 1.00 88.56 179 GLN A O 1
ATOM 1418 N N . GLU A 1 180 ? 2.437 2.095 18.904 1.00 89.31 180 GLU A N 1
ATOM 1419 C CA . GLU A 1 180 ? 1.238 2.592 18.220 1.00 89.31 180 GLU A CA 1
ATOM 1420 C C . GLU A 1 180 ? 0.669 1.542 17.259 1.00 89.31 180 GLU A C 1
ATOM 1422 O O . GLU A 1 180 ? -0.512 1.223 17.335 1.00 89.31 180 GLU A O 1
ATOM 1427 N N . LEU A 1 181 ? 1.523 0.856 16.493 1.00 93.88 181 LEU A N 1
ATOM 1428 C CA . LEU A 1 181 ? 1.083 -0.259 15.644 1.00 93.88 181 LEU A CA 1
ATOM 1429 C C . LEU A 1 181 ? 0.443 -1.398 16.460 1.00 93.88 181 LEU A C 1
ATOM 1431 O O . LEU A 1 181 ? -0.544 -1.998 16.038 1.00 93.88 181 LEU A O 1
ATOM 1435 N N . ARG A 1 182 ? 0.963 -1.712 17.655 1.00 93.94 182 ARG A N 1
ATOM 1436 C CA . ARG A 1 182 ? 0.323 -2.689 18.560 1.00 93.94 182 ARG A CA 1
ATOM 1437 C C . ARG A 1 182 ? -1.002 -2.172 19.112 1.00 93.94 182 ARG A C 1
ATOM 1439 O O . ARG A 1 182 ? -1.940 -2.954 19.265 1.00 93.94 182 ARG A O 1
ATOM 1446 N N . LEU A 1 183 ? -1.091 -0.878 19.407 1.00 92.00 183 LEU A N 1
ATOM 1447 C CA . LEU A 1 183 ? -2.328 -0.241 19.840 1.00 92.00 183 LEU A CA 1
ATOM 1448 C C . LEU A 1 183 ? -3.401 -0.339 18.745 1.00 92.00 183 LEU A C 1
ATOM 1450 O O . LEU A 1 183 ? -4.537 -0.719 19.043 1.00 92.00 183 LEU A O 1
ATOM 1454 N N . ASP A 1 184 ? -3.041 -0.084 17.490 1.00 93.69 184 ASP A N 1
ATOM 1455 C CA . ASP A 1 184 ? -3.948 -0.223 16.349 1.00 93.69 184 ASP A CA 1
ATOM 1456 C C . ASP A 1 184 ? -4.351 -1.674 16.105 1.00 93.69 184 ASP A C 1
ATOM 1458 O O . ASP A 1 184 ? -5.535 -1.951 15.901 1.00 93.69 184 ASP A O 1
ATOM 1462 N N . ALA A 1 185 ? -3.435 -2.632 16.282 1.00 95.31 185 ALA A N 1
ATOM 1463 C CA . ALA A 1 185 ? -3.806 -4.044 16.298 1.00 95.31 185 ALA A CA 1
ATOM 1464 C C . ALA A 1 185 ? -4.862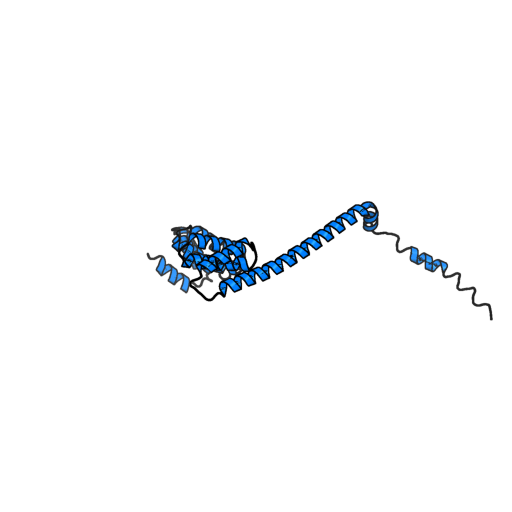 -4.356 17.369 1.00 95.31 185 ALA A C 1
ATOM 1466 O O . ALA A 1 185 ? -5.851 -5.029 17.084 1.00 95.31 185 ALA A O 1
ATOM 1467 N N . ALA A 1 186 ? -4.689 -3.860 18.599 1.00 93.38 186 ALA A N 1
ATOM 1468 C CA . ALA A 1 186 ? -5.657 -4.079 19.673 1.00 93.38 186 ALA A CA 1
ATOM 1469 C C . ALA A 1 186 ? -7.031 -3.471 19.341 1.00 93.38 186 ALA A C 1
ATOM 1471 O O . ALA A 1 186 ? -8.058 -4.107 19.590 1.00 93.38 186 ALA A O 1
ATOM 1472 N N . ARG A 1 187 ? -7.060 -2.282 18.719 1.00 90.94 187 ARG A N 1
ATOM 1473 C CA . ARG A 1 187 ? -8.297 -1.646 18.225 1.00 90.94 187 ARG A CA 1
ATOM 1474 C C . ARG A 1 187 ? -8.981 -2.504 17.163 1.00 90.94 187 ARG A C 1
ATOM 1476 O O . ARG A 1 187 ? -10.191 -2.705 17.234 1.00 90.94 187 ARG A O 1
ATOM 1483 N N . MET A 1 188 ? -8.212 -3.046 16.221 1.00 94.19 188 MET A N 1
ATOM 1484 C CA . MET A 1 188 ? -8.727 -3.928 15.175 1.00 94.19 188 MET A CA 1
ATOM 1485 C C . MET A 1 188 ? -9.258 -5.260 15.731 1.00 94.19 188 MET A C 1
ATOM 1487 O O . MET A 1 188 ? -10.340 -5.693 15.336 1.00 94.19 188 MET A O 1
ATOM 1491 N N . TYR A 1 189 ? -8.570 -5.879 16.698 1.00 93.75 189 TYR A N 1
ATOM 1492 C CA . TYR A 1 189 ? -9.081 -7.066 17.400 1.00 93.75 189 TYR A CA 1
ATOM 1493 C C . TYR A 1 189 ? -10.381 -6.769 18.153 1.00 93.75 189 TYR A C 1
ATOM 1495 O O . TYR A 1 189 ? -11.334 -7.543 18.061 1.00 93.75 189 TYR A O 1
ATOM 1503 N N . ALA A 1 190 ? -10.461 -5.632 18.850 1.00 90.88 190 ALA A N 1
ATOM 1504 C CA . ALA A 1 190 ? -11.683 -5.222 19.537 1.00 90.88 190 ALA A CA 1
ATOM 1505 C C . ALA A 1 190 ? -12.843 -5.008 18.550 1.00 90.88 190 ALA A C 1
ATOM 1507 O O . ALA A 1 190 ? -13.953 -5.473 18.811 1.00 90.88 190 ALA A O 1
ATOM 1508 N N . ALA A 1 191 ? -12.580 -4.372 17.401 1.00 89.00 191 ALA A N 1
ATOM 1509 C CA . ALA A 1 191 ? -13.557 -4.202 16.325 1.00 89.00 191 ALA A CA 1
ATOM 1510 C C . ALA A 1 191 ? -14.001 -5.545 15.715 1.00 89.00 191 ALA A C 1
ATOM 1512 O O . ALA A 1 191 ? -15.158 -5.690 15.336 1.00 89.00 191 ALA A O 1
ATOM 1513 N N . ALA A 1 192 ? -13.119 -6.549 15.685 1.00 90.31 192 ALA A N 1
ATOM 1514 C CA . ALA A 1 192 ? -13.446 -7.923 15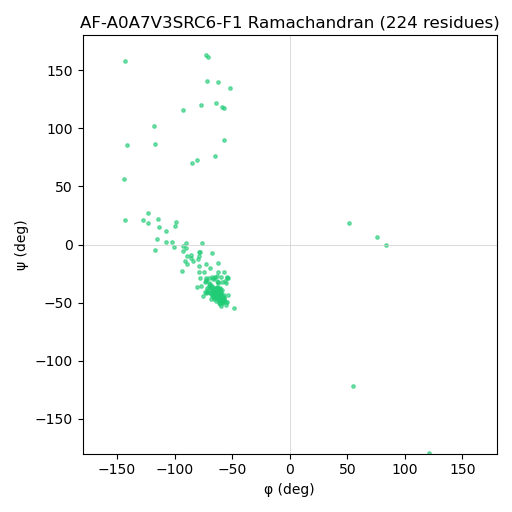.298 1.00 90.31 192 ALA A CA 1
ATOM 1515 C C . ALA A 1 192 ? -14.193 -8.725 16.387 1.00 90.31 192 ALA A C 1
ATOM 1517 O O . ALA A 1 192 ? -14.455 -9.911 16.198 1.00 90.31 192 ALA A O 1
ATOM 1518 N N . GLY A 1 193 ? -14.498 -8.127 17.546 1.00 90.25 193 GLY A N 1
ATOM 1519 C CA . GLY A 1 193 ? -15.124 -8.817 18.680 1.00 90.25 193 GLY A CA 1
ATOM 1520 C C . GLY A 1 193 ?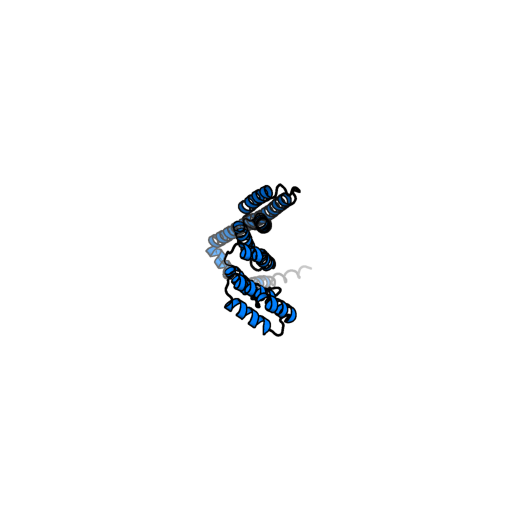 -14.180 -9.728 19.477 1.00 90.25 193 GLY A C 1
ATOM 1521 O O . GLY A 1 193 ? -14.628 -10.398 20.405 1.00 90.25 193 GLY A O 1
ATOM 1522 N N . MET A 1 194 ? -12.881 -9.725 19.167 1.00 92.31 194 MET A N 1
ATOM 1523 C CA . MET A 1 194 ? -11.835 -10.510 19.833 1.00 92.31 194 MET A CA 1
ATOM 1524 C C . MET A 1 194 ? -11.325 -9.769 21.077 1.00 92.31 194 MET A C 1
ATOM 1526 O O . MET A 1 194 ? -10.232 -9.190 21.106 1.00 92.31 194 MET A O 1
ATOM 1530 N N . LYS A 1 195 ? -12.187 -9.701 22.098 1.00 91.75 195 LYS A N 1
ATOM 1531 C CA . LYS A 1 195 ? -11.963 -8.889 23.304 1.00 91.75 195 LYS A CA 1
ATOM 1532 C C . LYS A 1 195 ? -10.750 -9.364 24.099 1.00 91.75 195 LYS A C 1
ATOM 1534 O O . LYS A 1 195 ? -10.006 -8.533 24.622 1.00 91.75 195 LYS A O 1
ATOM 1539 N N . GLU A 1 196 ? -10.540 -10.670 24.193 1.00 92.88 196 GLU A N 1
ATOM 1540 C CA . GLU A 1 196 ? -9.456 -11.282 24.958 1.00 92.88 196 GLU A CA 1
ATOM 1541 C C . GLU A 1 196 ? -8.083 -10.911 24.380 1.00 92.88 196 GLU A C 1
ATOM 1543 O O . GLU A 1 196 ? -7.184 -10.502 25.124 1.00 92.88 196 GLU A O 1
ATOM 1548 N N . GLU A 1 197 ? -7.927 -10.986 23.057 1.00 94.00 197 GLU A N 1
ATOM 1549 C CA . GLU A 1 197 ? -6.707 -10.611 22.342 1.00 94.00 197 GLU A CA 1
ATOM 1550 C C . GLU A 1 197 ? -6.427 -9.115 22.451 1.00 94.00 197 GLU A C 1
ATOM 1552 O O . GLU A 1 197 ? -5.298 -8.732 22.774 1.00 94.00 197 GLU A O 1
ATOM 1557 N N . ALA A 1 198 ? -7.450 -8.278 22.254 1.00 92.81 198 ALA A N 1
ATOM 1558 C CA . ALA A 1 198 ? -7.326 -6.835 22.423 1.00 92.81 198 ALA A CA 1
ATOM 1559 C C . ALA A 1 198 ? -6.857 -6.487 23.846 1.00 92.81 198 ALA A C 1
ATOM 1561 O O . ALA A 1 198 ? -5.864 -5.780 24.026 1.00 92.81 198 ALA A O 1
ATOM 1562 N N . GLN A 1 199 ? -7.506 -7.052 24.872 1.00 90.88 199 GLN A N 1
ATOM 1563 C CA . GLN A 1 199 ? -7.121 -6.855 26.272 1.00 90.88 199 GLN A CA 1
ATOM 1564 C C . GLN A 1 199 ? -5.708 -7.347 26.584 1.00 90.88 199 GLN A C 1
ATOM 1566 O O . GLN A 1 199 ? -5.003 -6.713 27.372 1.00 90.88 199 GLN A O 1
ATOM 1571 N N . ARG A 1 200 ? -5.289 -8.478 26.006 1.00 94.00 200 ARG A N 1
ATOM 1572 C CA . ARG A 1 200 ? -3.927 -8.990 26.180 1.00 94.00 200 ARG A CA 1
ATOM 1573 C C . ARG A 1 200 ? -2.904 -7.980 25.665 1.00 94.00 200 ARG A C 1
ATOM 1575 O O . ARG A 1 200 ? -2.005 -7.626 26.421 1.00 94.00 200 ARG A O 1
ATOM 1582 N N . ILE A 1 201 ? -3.086 -7.470 24.447 1.00 92.44 201 ILE A N 1
ATOM 1583 C CA . ILE A 1 201 ? -2.176 -6.478 23.857 1.00 92.44 201 ILE A CA 1
ATOM 1584 C C . ILE A 1 201 ? -2.186 -5.180 24.673 1.00 92.44 201 ILE A C 1
ATOM 1586 O O . ILE A 1 201 ? -1.122 -4.658 24.994 1.00 92.44 201 ILE A O 1
ATOM 1590 N N . TYR A 1 202 ? -3.357 -4.695 25.105 1.00 89.19 202 TYR A N 1
ATOM 1591 C CA . TYR A 1 202 ? -3.432 -3.520 25.979 1.00 89.19 202 TYR A CA 1
ATOM 1592 C C . TYR A 1 202 ? -2.626 -3.701 27.273 1.00 89.19 202 TYR A C 1
ATOM 1594 O O . TYR A 1 202 ? -1.901 -2.793 27.676 1.00 89.19 202 TYR A O 1
ATOM 1602 N N . ARG A 1 203 ? -2.715 -4.870 27.924 1.00 88.31 203 ARG A N 1
ATOM 1603 C CA . ARG A 1 203 ? -1.935 -5.174 29.139 1.00 88.31 203 ARG A CA 1
ATOM 1604 C C . ARG A 1 203 ? -0.433 -5.225 28.879 1.00 88.31 203 ARG A C 1
ATOM 1606 O O . ARG A 1 203 ? 0.329 -4.734 29.711 1.00 88.31 203 ARG A O 1
ATOM 1613 N N . GLU A 1 204 ? -0.022 -5.800 27.751 1.00 89.50 204 GLU A N 1
ATOM 1614 C CA . GLU A 1 204 ? 1.383 -5.842 27.332 1.00 89.50 204 GLU A CA 1
ATOM 1615 C C . GLU A 1 204 ? 1.939 -4.422 27.153 1.00 89.50 204 GLU A C 1
ATOM 1617 O O . GLU A 1 204 ? 2.968 -4.107 27.747 1.00 89.50 204 GLU A O 1
ATOM 1622 N N . ILE A 1 205 ? 1.221 -3.539 26.445 1.00 87.00 205 ILE A N 1
ATOM 1623 C CA . ILE A 1 205 ? 1.648 -2.143 26.245 1.00 87.00 205 ILE A CA 1
ATOM 1624 C C . ILE A 1 205 ? 1.671 -1.373 27.581 1.00 87.00 205 ILE A C 1
ATOM 1626 O O . ILE A 1 205 ? 2.617 -0.645 27.852 1.00 87.00 205 ILE A O 1
ATOM 1630 N N . MET A 1 206 ? 0.676 -1.552 28.462 1.00 80.00 206 MET A N 1
ATOM 1631 C CA . MET A 1 206 ? 0.637 -0.866 29.771 1.00 80.00 206 MET A CA 1
ATOM 1632 C C . MET A 1 206 ? 1.775 -1.269 30.718 1.00 80.00 206 MET A C 1
ATOM 1634 O O . MET A 1 206 ? 2.157 -0.492 31.596 1.00 80.00 206 MET A O 1
ATOM 1638 N N . SER A 1 207 ? 2.279 -2.494 30.574 1.00 82.31 207 SER A N 1
ATOM 1639 C CA . SER A 1 207 ? 3.376 -3.009 31.398 1.00 82.31 207 SER A CA 1
ATOM 1640 C C . SER A 1 207 ? 4.739 -2.499 30.930 1.00 82.31 207 SER A C 1
ATOM 1642 O O . SER A 1 207 ? 5.717 -2.632 31.665 1.00 82.31 207 SER A O 1
ATOM 1644 N N . ASP A 1 208 ? 4.805 -1.901 29.739 1.00 78.25 208 ASP A N 1
ATOM 1645 C CA . ASP A 1 208 ? 6.023 -1.347 29.168 1.00 78.25 208 ASP A CA 1
ATOM 1646 C C . ASP A 1 208 ? 6.371 0.004 29.830 1.00 78.25 208 ASP A C 1
ATOM 1648 O O . ASP A 1 208 ? 5.562 0.941 29.807 1.00 78.25 208 ASP A O 1
ATOM 1652 N N . PRO A 1 209 ? 7.549 0.139 30.467 1.00 69.44 209 PRO A N 1
ATOM 1653 C CA . PRO A 1 209 ? 8.000 1.395 31.055 1.00 69.44 209 PRO A CA 1
ATOM 1654 C C . PRO A 1 209 ? 8.123 2.545 30.052 1.00 69.44 209 PRO A C 1
ATOM 1656 O O . PRO A 1 209 ? 7.966 3.690 30.477 1.00 69.44 209 PRO A O 1
ATOM 1659 N N . GLU A 1 210 ? 8.377 2.242 28.775 1.00 68.25 210 GLU A N 1
ATOM 1660 C CA . GLU A 1 210 ? 8.579 3.230 27.706 1.00 68.25 210 GLU A CA 1
ATOM 1661 C C . GLU A 1 210 ? 7.298 3.586 26.942 1.00 68.25 210 GLU A C 1
ATOM 1663 O O . GLU A 1 210 ? 7.310 4.495 26.113 1.00 68.25 210 GLU A O 1
ATOM 1668 N N . ALA A 1 211 ? 6.174 2.916 27.215 1.00 64.50 211 ALA A N 1
ATOM 1669 C CA . ALA A 1 211 ? 4.900 3.337 26.649 1.00 64.50 211 ALA A CA 1
ATOM 1670 C C . ALA A 1 211 ? 4.547 4.749 27.148 1.00 64.50 211 ALA A C 1
ATOM 1672 O O . ALA A 1 211 ? 4.712 5.056 28.331 1.00 64.50 211 ALA A O 1
ATOM 1673 N N . GLU A 1 212 ? 3.998 5.597 26.272 1.00 65.50 212 GLU A N 1
ATOM 1674 C CA . GLU A 1 212 ? 3.324 6.848 26.649 1.00 65.50 212 GLU A CA 1
ATOM 1675 C C . GLU A 1 212 ? 2.065 6.511 27.471 1.00 65.50 212 GLU A C 1
ATOM 1677 O O . GLU A 1 212 ? 0.925 6.509 26.996 1.00 65.50 212 GLU A O 1
ATOM 1682 N N . LYS A 1 213 ? 2.289 6.143 28.737 1.00 64.12 213 LYS A N 1
ATOM 1683 C CA . LYS A 1 213 ? 1.297 5.577 29.662 1.00 64.12 213 LYS A CA 1
ATOM 1684 C C . LYS A 1 213 ? 0.064 6.459 29.812 1.00 64.12 213 LYS A C 1
ATOM 1686 O O . LYS A 1 213 ? -1.022 5.948 30.069 1.00 64.12 213 LYS A O 1
ATOM 1691 N N . GLU A 1 214 ? 0.224 7.765 29.641 1.00 59.34 214 GLU A N 1
ATOM 1692 C CA . GLU A 1 214 ? -0.820 8.757 29.873 1.00 59.34 214 GLU A CA 1
ATOM 1693 C C . GLU A 1 214 ? -1.878 8.772 28.756 1.00 59.34 214 GLU A C 1
ATOM 1695 O O . GLU A 1 214 ? -3.076 8.712 29.045 1.00 59.34 214 GLU A O 1
ATOM 1700 N N . LEU A 1 215 ? -1.463 8.720 27.484 1.00 62.75 215 LEU A N 1
ATOM 1701 C CA . LEU A 1 215 ? -2.383 8.657 26.339 1.00 62.75 215 LEU A CA 1
ATOM 1702 C C . LEU A 1 215 ? -3.075 7.293 26.238 1.00 62.75 215 LEU A C 1
ATOM 1704 O O . LEU A 1 215 ? -4.278 7.211 25.970 1.00 62.75 215 LEU A O 1
ATOM 1708 N N . LEU A 1 216 ? -2.334 6.219 26.522 1.00 64.50 216 LEU A N 1
ATOM 1709 C CA . LEU A 1 216 ? -2.862 4.858 26.482 1.00 64.50 216 LEU A CA 1
ATOM 1710 C C . LEU A 1 216 ? -3.922 4.623 27.571 1.00 64.50 216 LEU A C 1
ATOM 1712 O O . LEU A 1 216 ? -4.970 4.029 27.311 1.00 64.50 216 LEU A O 1
ATOM 1716 N N . TRP A 1 217 ? -3.676 5.122 28.787 1.00 64.81 217 TRP A N 1
ATOM 1717 C CA . TRP A 1 217 ? -4.606 4.991 29.910 1.00 64.81 217 TRP A CA 1
ATOM 1718 C C . TRP A 1 217 ? -5.911 5.766 29.685 1.00 64.81 217 TRP A C 1
ATOM 1720 O O . TRP A 1 217 ? -6.988 5.230 29.963 1.00 64.81 217 TRP A O 1
ATOM 1730 N N . LEU A 1 218 ? -5.836 6.993 29.149 1.00 63.69 218 LEU A N 1
ATOM 1731 C CA . LEU A 1 218 ? -7.011 7.814 28.817 1.00 63.69 218 LEU A CA 1
ATOM 1732 C C . LEU A 1 218 ? -7.910 7.109 27.793 1.00 63.69 218 LEU A C 1
ATOM 1734 O O . LEU A 1 218 ? -9.111 6.964 28.025 1.00 63.69 218 LEU A O 1
ATOM 1738 N N . TYR A 1 219 ? -7.313 6.588 26.721 1.00 65.75 219 TYR A N 1
ATOM 1739 C CA . TYR A 1 219 ? -8.038 5.915 25.644 1.00 65.75 219 TYR A CA 1
ATOM 1740 C C . TYR A 1 219 ? -8.718 4.610 26.100 1.00 65.75 219 TYR A C 1
ATOM 1742 O O . TYR A 1 219 ? -9.894 4.369 25.815 1.00 65.75 219 TYR A O 1
ATOM 1750 N N . ILE A 1 220 ? -8.002 3.769 26.857 1.00 66.00 220 ILE A N 1
ATOM 1751 C CA . ILE A 1 220 ? -8.516 2.475 27.337 1.00 66.00 220 ILE A CA 1
ATOM 1752 C C . ILE A 1 220 ? -9.664 2.671 28.337 1.00 66.00 220 ILE A C 1
ATOM 1754 O O . ILE A 1 220 ? -10.674 1.962 28.280 1.00 66.00 220 ILE A O 1
ATOM 1758 N N . LYS A 1 221 ? -9.538 3.648 29.243 1.00 66.75 221 LYS A N 1
ATOM 1759 C CA . LYS A 1 221 ? -10.558 3.953 30.258 1.00 66.75 221 LYS A CA 1
ATOM 1760 C C . LYS A 1 221 ? -11.890 4.385 29.643 1.00 66.75 221 LYS A C 1
ATOM 1762 O O . LYS A 1 221 ? -12.934 4.114 30.235 1.00 66.75 221 LYS A O 1
ATOM 1767 N N . GLU A 1 222 ? -11.855 5.059 28.499 1.00 67.00 222 GLU A N 1
ATOM 1768 C CA . GLU A 1 222 ? -13.048 5.555 27.812 1.00 67.00 222 GLU A CA 1
ATOM 1769 C C . GLU A 1 222 ? -13.750 4.456 26.998 1.00 67.00 222 GLU A C 1
ATOM 1771 O O . GLU A 1 222 ? -14.977 4.384 26.994 1.00 67.00 222 GLU A O 1
ATOM 1776 N N . LYS A 1 223 ? -12.990 3.546 26.370 1.00 61.47 223 LYS A N 1
ATOM 1777 C CA . LYS A 1 223 ? -13.537 2.516 25.467 1.00 61.47 223 LYS A CA 1
ATOM 1778 C C . LYS A 1 223 ? -13.858 1.164 26.113 1.00 61.47 223 LYS A C 1
ATOM 1780 O O . LYS A 1 223 ? -14.696 0.454 25.571 1.00 61.47 223 LYS A O 1
ATOM 1785 N N . LEU A 1 224 ? -13.246 0.801 27.246 1.00 58.97 224 LEU A N 1
ATOM 1786 C CA . LEU A 1 224 ? -13.523 -0.476 27.937 1.00 58.97 224 LEU A CA 1
ATOM 1787 C C . LEU A 1 224 ? -14.611 -0.394 29.024 1.00 58.97 224 LEU A C 1
ATOM 1789 O O . LEU A 1 224 ? -14.898 -1.398 29.671 1.00 58.97 224 LEU A O 1
ATOM 1793 N N . LYS A 1 225 ? -15.192 0.787 29.267 1.00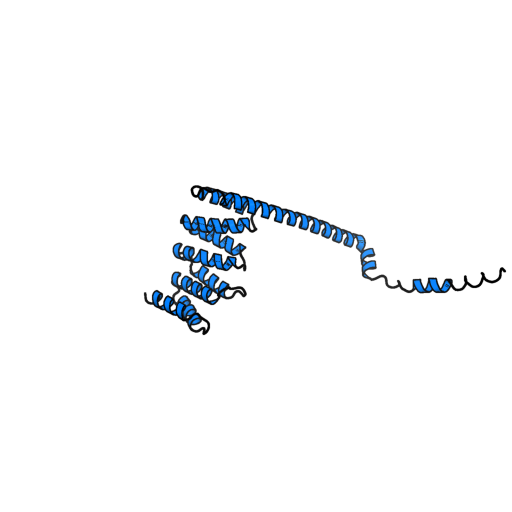 53.12 225 LYS A N 1
ATOM 1794 C CA . LYS A 1 225 ? -16.283 0.976 30.243 1.00 53.12 225 LYS A CA 1
ATOM 1795 C C . LYS A 1 225 ? -17.694 0.806 29.662 1.00 53.12 225 LYS A C 1
ATOM 1797 O O . LYS A 1 225 ? -18.649 0.911 30.430 1.00 53.12 225 LYS A O 1
ATOM 1802 N N . GLY A 1 226 ? -17.820 0.580 28.354 1.00 49.69 226 GLY A N 1
ATOM 1803 C CA . GLY A 1 226 ? -19.071 0.197 27.686 1.00 49.69 226 GLY A CA 1
ATOM 1804 C C . GLY A 1 226 ? -19.124 -1.302 27.440 1.00 49.69 226 GLY A C 1
ATOM 1805 O O . GLY A 1 226 ? -20.236 -1.859 27.531 1.00 49.69 226 GLY A O 1
#

Foldseek 3Di:
DPDPPPPPPVPVVVVVVVVVPPCPCPDPVVVVCVVCVVVVVVVVVVVVVVVVVVVVVVVVVVVLQVVLVVQLCVLVPPPDPVCVVVSLVSLVVSCVVPVAYDNVLVSLCSNLVSCVVVVVLVSNVVSLVVSLVNCPLPPVNVVSLVVCLVSCLVVVPQLQVSLVVLQVLLPDPPNPDSLVSLLSSLVSCVSNVVPVSSVVSLVVLCVDPPRPNVVSVVVCVVPVVD

Secondary structure (DSSP, 8-state):
--SSSSSSSTTSHHHHHHSSSS-----HHHHHHHHTHHHHHHHHHHHHHHHHHHHHHHHHHHHHHHHHHHHHHHHHH---GGGHHHHHHHHHHHHHH--SSHHHHHHHHHHHHHHHHHT-HHHHHHHHHHHHHHHTTSTHHHHHHHHHHHHHHHHTS-HHHHHHHHHHHTTSTT-S-HHHHHHHHHHHHHHTT-HHHHHHHHHHHHH-TTS-HHHHHHHHHHHS--

Solvent-accessible surface area (backbone atoms only — not comparable to full-atom values): 12608 Å² total; per-residue (Å²): 145,88,84,83,83,80,83,71,73,80,68,55,64,63,61,61,58,63,68,66,72,78,71,82,74,74,56,69,67,60,57,50,44,66,80,38,39,71,60,54,53,50,53,51,50,52,51,51,52,50,50,52,51,47,54,53,51,52,56,49,49,56,53,50,48,54,52,42,38,49,55,46,50,55,52,68,64,54,85,58,77,92,41,54,68,58,43,45,52,54,38,54,51,45,34,70,77,36,81,68,56,69,34,33,40,51,35,26,51,51,44,15,54,52,24,49,77,72,65,42,40,69,60,13,50,53,26,43,52,54,30,38,64,72,33,57,89,42,79,60,27,59,57,45,54,61,65,42,49,63,50,31,67,73,60,72,47,70,22,45,62,56,15,53,50,25,48,55,46,34,69,41,94,83,41,91,52,38,65,59,30,39,50,51,14,22,52,23,20,42,74,53,66,38,52,68,62,15,52,49,45,51,54,56,49,69,69,39,88,84,46,69,59,67,64,54,50,57,54,49,62,68,66,73,74,116

Sequence (226 aa):
MIARYKKSIVTLKPALKAQEGGLTEVPSWILFIRERFGLVLTAFLILVVAAGLFILLERRSHRNEALALQEYNETIASSNSSEDAQKAAHLEELIVKYKKGKAPFLARVWLASYYVKSGDLEKAIKYYEEALNDAGKSPMYFVLLDAMAPVYMESNKSSKDLAERYIAASKMENAPNPQELRLDAARMYAAAGMKEEAQRIYREIMSDPEAEKELLWLYIKEKLKG

Nearest PDB structures (foldseek):
  3qky-assembly1_A  TM=4.111E-01  e=6.585E-02  Rhodothermus marinus DSM 4252
  6lyr-assembly1_D  TM=4.321E-01  e=8.414E-02  Escherichia coli K-12
  2xev-assembly1_A  TM=4.559E-01  e=4.239E-01  Xanthomonas campestris
  9e8q-assembly1_X  TM=4.407E-01  e=5.688E-01  Homo sapiens
  4i1a-assembly3_A  TM=4.841E-01  e=8.015E-01  Bacillus subtilis subsp. subtilis str. 168

pLDDT: mean 83.99, std 15.17, range [47.31, 98.19]